Protein AF-A0A8H5WXT1-F1 (afdb_monomer_lite)

Sequence (218 aa):
MAPWMNFSFWRPALANDRHEDRPATSRWLGKSRAIQFDDSNWVSVPEEILKHHPHFLQMWEGRHVLYMSDIPYHVAHIVVHYLNTNQYQNLKVQRSTETERTTIDFITAVFTHSVATKYQLPTLRQFAGERIVIYGDTISFVEIVKILSNKPFESMKITGQLYDYICHRSTKEGELMSTKSAEEIQQAIGGTMAGVLCQRIAKLEVENKHLKGVLGSH

Structure (mmCIF, N/CA/C/O backbone):
data_AF-A0A8H5WXT1-F1
#
_entry.id   AF-A0A8H5WXT1-F1
#
loop_
_atom_site.group_PDB
_atom_site.id
_atom_site.type_symbol
_atom_site.label_atom_id
_atom_site.label_alt_id
_atom_site.label_comp_id
_atom_site.label_asym_id
_atom_site.label_entity_id
_atom_site.label_seq_id
_atom_site.pdbx_PDB_ins_code
_atom_site.Cartn_x
_atom_site.Cartn_y
_atom_site.Cartn_z
_atom_site.occupancy
_atom_site.B_iso_or_equiv
_atom_site.auth_seq_id
_atom_site.auth_comp_id
_atom_site.auth_asym_id
_atom_site.auth_atom_id
_atom_site.pdbx_PDB_model_num
ATOM 1 N N . MET A 1 1 ? 21.616 13.707 -54.983 1.00 41.06 1 MET A N 1
ATOM 2 C CA . MET A 1 1 ? 21.625 12.250 -54.738 1.00 41.06 1 MET A CA 1
ATOM 3 C C . MET A 1 1 ? 23.052 11.843 -54.432 1.00 41.06 1 MET A C 1
ATOM 5 O O . MET A 1 1 ? 23.893 11.957 -55.310 1.00 41.06 1 MET A O 1
ATOM 9 N N . ALA A 1 2 ? 23.338 11.459 -53.191 1.00 28.33 2 ALA A N 1
ATOM 10 C CA . ALA A 1 2 ? 24.653 10.980 -52.776 1.00 28.33 2 ALA A CA 1
ATOM 11 C C . ALA A 1 2 ? 24.448 9.655 -52.021 1.00 28.33 2 ALA A C 1
ATOM 13 O O . ALA A 1 2 ? 23.834 9.674 -50.956 1.00 28.33 2 ALA A O 1
ATOM 14 N N . PRO A 1 3 ? 24.889 8.512 -52.572 1.00 47.78 3 PRO A N 1
ATOM 15 C CA . PRO A 1 3 ? 24.781 7.214 -51.927 1.00 47.78 3 PRO A CA 1
ATOM 16 C C . PRO A 1 3 ? 26.073 6.941 -51.159 1.00 47.78 3 PRO A C 1
ATOM 18 O O . PRO A 1 3 ? 27.054 6.476 -51.731 1.00 47.78 3 PRO A O 1
ATOM 21 N N . TRP A 1 4 ? 26.098 7.257 -49.868 1.00 39.91 4 TRP A N 1
ATOM 22 C CA . TRP A 1 4 ? 27.225 6.904 -49.009 1.00 39.91 4 TRP A CA 1
ATOM 23 C C . TRP A 1 4 ? 26.699 6.391 -47.675 1.00 39.91 4 TRP A C 1
ATOM 25 O O . TRP A 1 4 ? 25.742 6.937 -47.135 1.00 39.91 4 TRP A O 1
ATOM 35 N N . MET A 1 5 ? 27.385 5.367 -47.164 1.00 35.66 5 MET A N 1
ATOM 36 C CA . MET A 1 5 ? 27.140 4.605 -45.930 1.00 35.66 5 MET A CA 1
ATOM 37 C C . MET A 1 5 ? 26.328 3.317 -46.094 1.00 35.66 5 MET A C 1
ATOM 39 O O . MET A 1 5 ? 25.349 3.070 -45.400 1.00 35.66 5 MET A O 1
ATOM 43 N N . ASN A 1 6 ? 26.843 2.426 -46.944 1.00 40.41 6 ASN A N 1
ATOM 44 C CA . ASN A 1 6 ? 26.701 0.991 -46.720 1.00 40.41 6 ASN A CA 1
ATOM 45 C C . ASN A 1 6 ? 27.894 0.547 -45.850 1.00 40.41 6 ASN A C 1
ATOM 47 O O . ASN A 1 6 ? 28.961 0.212 -46.361 1.00 40.41 6 ASN A O 1
ATOM 51 N N . PHE A 1 7 ? 27.767 0.655 -44.523 1.00 41.53 7 PHE A N 1
ATOM 52 C CA . PHE A 1 7 ? 28.786 0.161 -43.590 1.00 41.53 7 PHE A CA 1
ATOM 53 C C . PHE A 1 7 ? 28.657 -1.359 -43.445 1.00 41.53 7 PHE A C 1
ATOM 55 O O . PHE A 1 7 ? 28.144 -1.878 -42.456 1.00 41.53 7 PHE A O 1
ATOM 62 N N . SER A 1 8 ? 29.155 -2.095 -44.434 1.00 43.28 8 SER A N 1
ATOM 63 C CA . SER A 1 8 ? 29.428 -3.528 -44.310 1.00 43.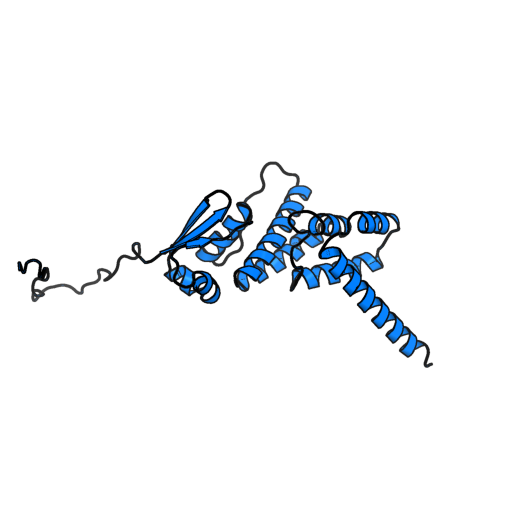28 8 SER A CA 1
ATOM 64 C C . SER A 1 8 ? 30.715 -3.712 -43.497 1.00 43.28 8 SER A C 1
ATOM 66 O O . SER A 1 8 ? 31.775 -4.013 -44.033 1.00 43.28 8 SER A O 1
ATOM 68 N N . PHE A 1 9 ? 30.638 -3.478 -42.185 1.00 47.31 9 PHE A N 1
ATOM 69 C CA . PHE A 1 9 ? 31.763 -3.581 -41.241 1.00 47.31 9 PHE A CA 1
ATOM 70 C C . PHE A 1 9 ? 32.109 -5.033 -40.857 1.00 47.31 9 PHE A C 1
ATOM 72 O O . PHE A 1 9 ? 32.567 -5.296 -39.749 1.00 47.31 9 PHE A O 1
ATOM 79 N N . TRP A 1 10 ? 31.879 -5.995 -41.751 1.00 53.12 10 TRP A N 1
ATOM 80 C CA . TRP A 1 10 ? 32.074 -7.415 -41.468 1.00 53.12 10 TRP A CA 1
ATOM 81 C C . TRP A 1 10 ? 33.110 -7.989 -42.430 1.00 53.12 10 TRP A C 1
ATOM 83 O O . TRP A 1 10 ? 32.857 -8.145 -43.624 1.00 53.12 10 TRP A O 1
ATOM 93 N N . ARG A 1 11 ? 34.308 -8.277 -41.903 1.00 55.25 11 ARG A N 1
ATOM 94 C CA . ARG A 1 11 ? 35.273 -9.152 -42.581 1.00 55.25 11 ARG A CA 1
ATOM 95 C C . ARG A 1 11 ? 34.672 -10.565 -42.682 1.00 55.25 11 ARG A C 1
ATOM 97 O O . ARG A 1 11 ? 33.930 -10.950 -41.779 1.00 55.25 11 ARG A O 1
ATOM 104 N N . PRO A 1 12 ? 35.003 -11.349 -43.723 1.00 59.97 12 PRO A N 1
ATOM 105 C CA . PRO A 1 12 ? 34.680 -12.772 -43.743 1.00 59.97 12 PRO A CA 1
ATOM 106 C C . PRO A 1 12 ? 35.309 -13.465 -42.531 1.00 59.97 12 PRO A C 1
ATOM 108 O O . PRO A 1 12 ? 36.444 -13.138 -42.174 1.00 59.97 12 PRO A O 1
ATOM 111 N N . ALA A 1 13 ? 34.586 -14.412 -41.930 1.00 60.97 13 ALA A N 1
ATOM 112 C CA . ALA A 1 13 ? 35.125 -15.255 -40.868 1.00 60.97 13 ALA A CA 1
ATOM 113 C C . ALA A 1 13 ? 36.368 -16.002 -41.383 1.00 60.97 13 ALA A C 1
ATOM 115 O O . ALA A 1 13 ? 36.345 -16.584 -42.473 1.00 60.97 13 ALA A O 1
ATOM 116 N N . LEU A 1 14 ? 37.469 -15.948 -40.636 1.00 70.12 14 LEU A N 1
ATOM 117 C CA . LEU A 1 14 ? 38.698 -16.660 -40.976 1.00 70.12 14 LEU A CA 1
ATOM 118 C C . LEU A 1 14 ? 38.572 -18.127 -40.551 1.00 70.12 14 LEU A C 1
ATOM 120 O O . LEU A 1 14 ? 37.902 -18.452 -39.576 1.00 70.12 14 LEU A O 1
ATOM 124 N N . ALA A 1 15 ? 39.265 -19.023 -41.259 1.00 62.06 15 ALA A N 1
ATOM 125 C CA . ALA A 1 15 ? 39.165 -20.479 -41.078 1.00 62.06 15 ALA A CA 1
ATOM 126 C C . ALA A 1 15 ? 39.506 -20.997 -39.659 1.00 62.06 15 ALA A C 1
ATOM 128 O O . ALA A 1 15 ? 39.250 -22.160 -39.366 1.00 62.06 15 ALA A O 1
ATOM 129 N N . ASN A 1 16 ? 40.055 -20.140 -38.789 1.00 67.69 16 ASN A N 1
ATOM 130 C CA . ASN A 1 16 ? 40.428 -20.442 -37.405 1.00 67.69 16 ASN A CA 1
ATOM 131 C C . ASN A 1 16 ? 39.722 -19.537 -36.377 1.00 67.69 16 ASN A C 1
ATOM 133 O O . ASN A 1 16 ? 40.194 -19.429 -35.240 1.00 67.69 16 ASN A O 1
ATOM 137 N N . ASP A 1 17 ? 38.634 -18.858 -36.753 1.00 68.19 17 ASP A N 1
ATOM 138 C CA . ASP A 1 17 ? 37.855 -18.077 -35.796 1.00 68.19 17 ASP A CA 1
ATOM 139 C C . ASP A 1 17 ? 37.290 -19.023 -34.727 1.00 68.19 17 ASP A C 1
ATOM 141 O O . ASP A 1 17 ? 36.580 -19.989 -35.014 1.00 68.19 17 ASP A O 1
ATOM 145 N N . ARG A 1 18 ? 37.690 -18.782 -33.473 1.00 66.75 18 ARG A N 1
ATOM 146 C CA . ARG A 1 18 ? 37.205 -19.539 -32.313 1.00 66.75 18 ARG A CA 1
ATOM 147 C C . ARG A 1 18 ? 35.696 -19.350 -32.180 1.00 66.75 18 ARG A C 1
ATOM 149 O O . ARG A 1 18 ? 35.157 -18.348 -32.643 1.00 66.75 18 ARG A O 1
ATOM 156 N N . HIS A 1 19 ? 35.045 -20.297 -31.506 1.00 67.38 19 HIS A N 1
ATOM 157 C CA . HIS A 1 19 ? 33.639 -20.175 -31.135 1.00 67.38 19 HIS A CA 1
ATOM 158 C C . HIS A 1 19 ? 33.389 -18.787 -30.515 1.00 67.38 19 HIS A C 1
ATOM 160 O O . HIS A 1 19 ? 34.112 -18.361 -29.610 1.00 67.38 19 HIS A O 1
ATOM 166 N N . GLU A 1 20 ? 32.450 -18.037 -31.094 1.00 74.38 20 GLU A N 1
ATOM 167 C CA . GLU A 1 20 ? 32.179 -16.657 -30.705 1.00 74.38 20 GLU A CA 1
ATOM 168 C C . GLU A 1 20 ? 31.357 -16.650 -29.414 1.00 74.38 20 GLU A C 1
ATOM 170 O O . GLU A 1 20 ? 30.129 -16.693 -29.437 1.00 74.38 20 GLU A O 1
ATOM 175 N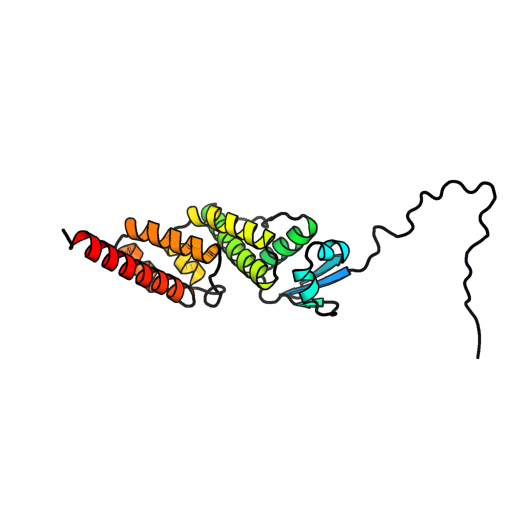 N . ASP A 1 21 ? 32.055 -16.632 -28.279 1.00 79.00 21 ASP A N 1
ATOM 176 C CA . ASP A 1 21 ? 31.448 -16.663 -26.945 1.00 79.00 21 ASP A CA 1
ATOM 177 C C . ASP A 1 21 ? 31.061 -15.262 -26.428 1.00 79.00 21 ASP A C 1
ATOM 179 O O . ASP A 1 21 ? 30.538 -15.119 -25.317 1.00 79.00 21 ASP A O 1
ATOM 183 N N . ARG A 1 22 ? 31.322 -14.191 -27.196 1.00 80.31 22 ARG A N 1
ATOM 184 C CA . ARG A 1 22 ? 30.933 -12.830 -26.798 1.00 80.31 22 ARG A CA 1
ATOM 185 C C . ARG A 1 22 ? 29.422 -12.639 -26.983 1.00 80.31 22 ARG A C 1
ATOM 187 O O . ARG A 1 22 ? 28.857 -13.061 -27.990 1.00 80.31 22 ARG A O 1
ATOM 194 N N . PRO A 1 23 ? 28.741 -11.961 -26.043 1.00 74.25 23 PRO A N 1
ATOM 195 C CA . PRO A 1 23 ? 27.301 -11.768 -26.130 1.00 74.25 23 PRO A CA 1
ATOM 196 C C . PRO A 1 23 ? 26.935 -10.874 -27.320 1.00 74.25 23 PRO A C 1
ATOM 198 O O . PRO A 1 23 ? 27.518 -9.807 -27.510 1.00 74.25 23 PRO A O 1
ATOM 201 N N . ALA A 1 24 ? 25.910 -11.280 -28.074 1.00 79.50 24 ALA A N 1
ATOM 202 C CA . ALA A 1 24 ? 25.400 -10.523 -29.221 1.00 79.50 24 ALA A CA 1
ATOM 203 C C . ALA A 1 24 ? 24.790 -9.160 -28.833 1.00 79.50 24 ALA A C 1
ATOM 205 O O . ALA A 1 24 ? 24.634 -8.280 -29.677 1.00 79.50 24 ALA A O 1
ATOM 206 N N . THR A 1 25 ? 24.444 -8.970 -27.557 1.00 76.06 25 THR A N 1
ATOM 207 C CA . THR A 1 25 ? 23.830 -7.747 -27.031 1.00 76.06 25 THR A CA 1
ATOM 208 C C . THR A 1 25 ? 24.436 -7.367 -25.688 1.00 76.06 25 THR A C 1
ATOM 210 O O . THR A 1 25 ? 24.748 -8.226 -24.862 1.00 76.06 25 THR A O 1
ATOM 213 N N . SER A 1 26 ? 24.562 -6.065 -25.428 1.00 76.88 26 SER A N 1
ATOM 214 C CA . SER A 1 26 ? 24.998 -5.586 -24.116 1.00 76.88 26 SER A CA 1
ATOM 215 C C . SER A 1 26 ? 23.940 -5.895 -23.059 1.00 76.88 26 SER A C 1
ATOM 217 O O . SER A 1 26 ? 22.799 -5.465 -23.174 1.00 76.88 26 SER A O 1
ATOM 219 N N . ARG A 1 27 ? 24.342 -6.564 -21.975 1.00 68.81 27 ARG A N 1
ATOM 220 C CA . ARG A 1 27 ? 23.504 -6.764 -20.777 1.00 68.81 27 ARG A CA 1
ATOM 221 C C . ARG A 1 27 ? 23.180 -5.467 -20.023 1.00 68.81 27 ARG A C 1
ATOM 223 O O . ARG A 1 27 ? 22.351 -5.476 -19.123 1.00 68.81 27 ARG A O 1
ATOM 230 N N . TRP A 1 28 ? 23.872 -4.377 -20.356 1.00 71.12 28 TRP A N 1
ATOM 231 C CA . TRP A 1 28 ? 23.758 -3.082 -19.683 1.00 71.12 28 TRP A CA 1
ATOM 232 C C . TRP A 1 28 ? 22.986 -2.046 -20.502 1.00 71.12 28 TRP A C 1
ATOM 234 O O . TRP A 1 28 ? 22.530 -1.052 -19.947 1.00 71.12 28 TRP A O 1
ATOM 244 N N . LEU A 1 29 ? 22.872 -2.246 -21.819 1.00 79.19 29 LEU A N 1
ATOM 245 C CA . LEU A 1 29 ? 22.184 -1.326 -22.722 1.00 79.19 29 LEU A CA 1
ATOM 246 C C . LEU A 1 29 ? 20.896 -1.989 -23.188 1.00 79.19 29 LEU A C 1
ATOM 248 O O . LEU A 1 29 ? 20.922 -2.997 -23.889 1.00 79.19 29 LEU A O 1
ATOM 252 N N . GLY A 1 30 ? 19.771 -1.408 -22.800 1.00 79.88 30 GLY A N 1
ATOM 253 C CA . GLY A 1 30 ? 18.451 -1.910 -23.137 1.00 79.88 30 GLY A CA 1
ATOM 254 C C . GLY A 1 30 ? 17.433 -0.784 -23.176 1.00 79.88 30 GLY A C 1
ATOM 255 O O . GLY A 1 30 ? 17.727 0.361 -22.828 1.00 79.88 30 GLY A O 1
ATOM 256 N N . LYS A 1 31 ? 16.221 -1.117 -23.617 1.00 88.12 31 LYS A N 1
ATOM 257 C CA . LYS A 1 31 ? 15.091 -0.198 -23.511 1.00 88.12 31 LYS A CA 1
ATOM 258 C C . LYS A 1 31 ? 14.723 -0.052 -22.039 1.00 88.12 31 LYS A C 1
ATOM 260 O O . LYS A 1 31 ? 14.607 -1.047 -21.326 1.00 88.12 31 LYS A O 1
ATOM 265 N N . SER A 1 32 ? 14.503 1.183 -21.616 1.00 91.06 32 SER A N 1
ATOM 266 C CA . SER A 1 32 ? 14.010 1.510 -20.283 1.00 91.06 32 SER A CA 1
ATOM 267 C C . SER A 1 32 ? 12.839 2.467 -20.402 1.00 91.06 32 SER A C 1
ATOM 269 O O . SER A 1 32 ? 12.713 3.197 -21.390 1.00 91.06 32 SER A O 1
ATOM 271 N N . ARG A 1 33 ? 11.980 2.468 -19.387 1.00 93.75 33 ARG A N 1
ATOM 272 C CA . ARG A 1 33 ? 10.882 3.423 -19.256 1.00 93.75 33 ARG A CA 1
ATOM 273 C C . ARG A 1 33 ? 11.045 4.219 -17.978 1.00 93.75 33 ARG A C 1
ATOM 275 O O . ARG A 1 33 ? 11.585 3.718 -16.994 1.00 93.75 33 ARG A O 1
ATOM 282 N N . ALA A 1 34 ? 10.585 5.459 -18.003 1.00 95.00 34 ALA A N 1
ATOM 283 C CA . ALA A 1 34 ? 10.668 6.336 -16.853 1.00 95.00 34 ALA A CA 1
ATOM 284 C C . ALA A 1 34 ? 9.381 6.279 -16.025 1.00 95.00 34 ALA A C 1
ATOM 286 O O . ALA A 1 34 ? 8.278 6.233 -16.576 1.00 95.00 34 ALA A O 1
ATOM 287 N N . ILE A 1 35 ? 9.539 6.328 -14.708 1.00 96.12 35 ILE A N 1
ATOM 288 C CA . ILE A 1 35 ? 8.488 6.639 -13.744 1.00 96.12 35 ILE A CA 1
ATOM 289 C C . ILE A 1 35 ? 8.824 8.004 -13.154 1.00 96.12 35 ILE A C 1
ATOM 291 O O . ILE A 1 35 ? 9.956 8.219 -12.712 1.00 96.12 35 ILE A O 1
ATOM 295 N N . GLN A 1 36 ? 7.849 8.904 -13.143 1.00 95.31 36 GLN A N 1
ATOM 296 C CA . GLN A 1 36 ? 7.938 10.172 -12.437 1.00 95.31 36 GLN A CA 1
ATOM 297 C C . GLN A 1 36 ? 7.001 10.138 -11.231 1.00 95.31 36 GLN A C 1
ATOM 299 O O . GLN A 1 36 ? 5.795 9.951 -11.388 1.00 95.31 36 GLN A O 1
ATOM 304 N N . PHE A 1 37 ? 7.566 10.332 -10.044 1.00 93.75 37 PHE A N 1
ATOM 305 C CA . PHE A 1 37 ? 6.831 10.552 -8.802 1.00 93.75 37 PHE A CA 1
ATOM 306 C C . PHE A 1 37 ? 6.723 12.054 -8.510 1.00 93.75 37 PHE A C 1
ATOM 308 O O . PHE A 1 37 ? 7.273 12.888 -9.242 1.00 93.75 37 PHE A O 1
ATOM 315 N N . ASP A 1 38 ? 6.042 12.394 -7.419 1.00 85.06 38 ASP A N 1
ATOM 316 C CA . ASP A 1 38 ? 5.993 13.767 -6.922 1.00 85.06 38 ASP A CA 1
ATOM 317 C C . ASP A 1 38 ? 7.398 14.332 -6.641 1.00 85.06 38 ASP A C 1
ATOM 319 O O . ASP A 1 38 ? 8.402 13.609 -6.563 1.00 85.06 38 ASP A O 1
ATOM 323 N N . ASP A 1 39 ? 7.468 15.660 -6.542 1.00 77.38 39 ASP A N 1
ATOM 324 C CA . ASP A 1 39 ? 8.700 16.433 -6.337 1.00 77.38 39 ASP A CA 1
ATOM 325 C C . ASP A 1 39 ? 9.756 16.254 -7.438 1.00 77.38 39 ASP A C 1
ATOM 327 O O . ASP A 1 39 ? 10.946 16.472 -7.226 1.00 77.38 39 ASP A O 1
ATOM 331 N N . SER A 1 40 ? 9.327 15.881 -8.649 1.00 76.50 40 SER A N 1
ATOM 332 C CA . SER A 1 40 ? 10.230 15.610 -9.777 1.00 76.50 40 SER A CA 1
ATOM 333 C C . SER A 1 40 ? 11.253 14.511 -9.473 1.00 76.50 40 SER A C 1
ATOM 335 O O . SER A 1 40 ? 12.383 14.567 -9.955 1.00 76.50 40 SER A O 1
ATOM 337 N N . ASN A 1 41 ? 10.868 13.493 -8.703 1.00 86.75 41 ASN A N 1
ATOM 338 C CA . ASN A 1 41 ? 11.678 12.291 -8.537 1.00 86.75 41 ASN A CA 1
ATOM 339 C C . ASN A 1 41 ? 11.486 11.362 -9.743 1.00 86.75 41 ASN A C 1
ATOM 341 O O . ASN A 1 41 ? 10.373 10.912 -10.018 1.00 86.75 41 ASN A O 1
ATOM 345 N N . TRP A 1 42 ? 12.575 11.053 -10.450 1.00 91.38 42 TRP A N 1
ATOM 346 C CA . TRP A 1 42 ? 12.557 10.202 -11.642 1.00 91.38 42 TRP A CA 1
ATOM 347 C C . TRP A 1 42 ? 13.325 8.910 -11.411 1.00 91.38 42 TRP A C 1
ATOM 349 O O . TRP A 1 42 ? 14.442 8.918 -10.894 1.00 91.38 42 TRP A O 1
ATOM 359 N N . VAL A 1 43 ? 12.754 7.802 -11.874 1.00 94.06 43 VAL A N 1
ATOM 360 C CA . VAL A 1 43 ? 13.433 6.507 -11.927 1.00 94.06 43 VAL A CA 1
ATOM 361 C C . VAL A 1 43 ? 13.299 5.922 -13.323 1.00 94.06 43 VAL A C 1
ATOM 363 O O . VAL A 1 43 ? 12.213 5.882 -13.895 1.00 94.06 43 VAL A O 1
ATOM 366 N N . SER A 1 44 ? 14.417 5.439 -13.861 1.00 93.44 44 SER A N 1
ATOM 367 C CA . SER A 1 44 ? 14.446 4.650 -15.089 1.00 93.44 44 SER A CA 1
ATOM 368 C C . SER A 1 44 ? 14.418 3.168 -14.730 1.00 93.44 44 SER A C 1
ATOM 370 O O . SER A 1 44 ? 15.280 2.698 -13.987 1.00 93.44 44 SER A O 1
ATOM 372 N N . VAL A 1 45 ? 13.431 2.438 -15.246 1.00 92.31 45 VAL A N 1
ATOM 373 C CA . VAL A 1 45 ? 13.276 0.996 -15.033 1.00 92.31 45 VAL A CA 1
ATOM 374 C C . VAL A 1 45 ? 13.499 0.270 -16.364 1.00 92.31 45 VAL A C 1
ATOM 376 O O . VAL A 1 45 ? 12.828 0.596 -17.350 1.00 92.31 45 VAL A O 1
ATOM 379 N N . PRO A 1 46 ? 14.417 -0.712 -16.424 1.00 92.19 46 PRO A N 1
ATOM 380 C CA . PRO A 1 46 ? 14.587 -1.570 -17.592 1.00 92.19 46 PRO A CA 1
ATOM 381 C C . PRO A 1 46 ? 13.273 -2.230 -18.030 1.00 92.19 46 PRO A C 1
ATOM 383 O O . PRO A 1 46 ? 12.531 -2.771 -17.210 1.00 92.19 46 PRO A O 1
ATOM 386 N N . GLU A 1 47 ? 12.996 -2.242 -19.333 1.00 90.88 47 GLU A N 1
ATOM 387 C CA . GLU A 1 47 ? 11.772 -2.842 -19.878 1.00 90.88 47 GLU A CA 1
ATOM 388 C C . GLU A 1 47 ? 11.710 -4.351 -19.601 1.00 90.88 47 GLU A C 1
ATOM 390 O O . GLU A 1 47 ? 10.629 -4.872 -19.352 1.00 90.88 47 GLU A O 1
ATOM 395 N N . GLU A 1 48 ? 12.856 -5.040 -19.536 1.00 89.75 48 GLU A N 1
ATOM 396 C CA . GLU A 1 48 ? 12.916 -6.455 -19.134 1.00 89.75 48 GLU A CA 1
ATOM 397 C C . GLU A 1 48 ? 12.373 -6.694 -17.721 1.00 89.75 48 GLU A C 1
ATOM 399 O O . GLU A 1 48 ? 11.711 -7.698 -17.482 1.00 89.75 48 GLU A O 1
ATOM 404 N N . ILE A 1 49 ? 12.581 -5.757 -16.792 1.00 92.62 49 ILE A N 1
ATOM 405 C CA . ILE A 1 49 ? 11.987 -5.837 -15.453 1.00 92.62 49 ILE A CA 1
ATOM 406 C C . ILE A 1 49 ? 10.472 -5.640 -15.553 1.00 92.62 49 ILE A C 1
ATOM 408 O O . ILE A 1 49 ? 9.705 -6.458 -15.051 1.00 92.62 49 ILE A O 1
ATOM 412 N N . LEU A 1 50 ? 10.028 -4.612 -16.281 1.00 93.12 50 LEU A N 1
ATOM 413 C CA . LEU A 1 50 ? 8.604 -4.296 -16.432 1.00 93.12 50 LEU A CA 1
ATOM 414 C C . LEU A 1 50 ? 7.805 -5.399 -17.145 1.00 93.12 50 LEU A C 1
ATOM 416 O O . LEU A 1 50 ? 6.616 -5.548 -16.873 1.00 93.12 50 LEU A O 1
ATOM 420 N N . LYS A 1 51 ? 8.429 -6.205 -18.014 1.00 92.94 51 LYS A N 1
ATOM 421 C CA . LYS A 1 51 ? 7.780 -7.361 -18.661 1.00 92.94 51 LYS A CA 1
ATOM 422 C C . LYS A 1 51 ? 7.290 -8.416 -17.667 1.00 92.94 51 LYS A C 1
ATOM 424 O O . LYS A 1 51 ? 6.319 -9.102 -17.970 1.00 92.94 51 LYS A O 1
ATOM 429 N N . HIS A 1 52 ? 7.897 -8.514 -16.483 1.00 93.88 52 HIS A N 1
ATOM 430 C CA . HIS A 1 52 ? 7.407 -9.383 -15.406 1.00 93.88 52 HIS A CA 1
ATOM 431 C C . HIS A 1 52 ? 6.125 -8.840 -14.747 1.00 93.88 52 HIS A C 1
ATOM 433 O O . HIS A 1 52 ? 5.435 -9.567 -14.036 1.00 93.88 52 HIS A O 1
ATOM 439 N N . HIS A 1 53 ? 5.768 -7.582 -15.022 1.00 94.50 53 HIS A N 1
ATOM 440 C CA . HIS A 1 53 ? 4.582 -6.898 -14.511 1.00 94.50 53 HIS A CA 1
ATOM 441 C C . HIS A 1 53 ? 3.742 -6.341 -15.680 1.00 94.50 53 HIS A C 1
ATOM 443 O O . HIS A 1 53 ? 3.612 -5.124 -15.832 1.00 94.50 53 HIS A O 1
ATOM 449 N N . PRO A 1 54 ? 3.151 -7.203 -16.531 1.00 94.06 54 PRO A N 1
ATOM 450 C CA . PRO A 1 54 ? 2.551 -6.789 -17.804 1.00 94.06 54 PRO A CA 1
ATOM 451 C C . PRO A 1 54 ? 1.405 -5.782 -17.643 1.00 94.06 54 PRO A C 1
ATOM 453 O O . PRO A 1 54 ? 1.310 -4.836 -18.420 1.00 94.06 54 PRO A O 1
ATOM 456 N N . HIS A 1 55 ? 0.573 -5.935 -16.611 1.00 95.00 55 HIS A N 1
ATOM 457 C CA . HIS A 1 55 ? -0.502 -4.988 -16.303 1.00 95.00 55 HIS A CA 1
ATOM 458 C C . HIS A 1 55 ? 0.028 -3.603 -15.920 1.00 95.00 55 HIS A C 1
ATOM 460 O O . HIS A 1 55 ? -0.514 -2.590 -16.352 1.00 95.00 55 HIS A O 1
ATOM 466 N N . PHE A 1 56 ? 1.129 -3.549 -15.169 1.00 95.50 56 PHE A N 1
ATOM 467 C CA . PHE A 1 56 ? 1.784 -2.291 -14.828 1.00 95.50 56 PHE A CA 1
ATOM 468 C C . PHE A 1 56 ? 2.445 -1.652 -16.055 1.00 95.50 56 PHE A C 1
ATOM 470 O O . PHE A 1 56 ? 2.291 -0.457 -16.289 1.00 95.50 56 PHE A O 1
ATOM 477 N N . LEU A 1 57 ? 3.111 -2.448 -16.898 1.00 94.56 57 LEU A N 1
ATOM 478 C CA . LEU A 1 57 ? 3.717 -1.982 -18.149 1.00 94.56 57 LEU A CA 1
ATOM 479 C C . LEU A 1 57 ? 2.683 -1.378 -19.116 1.00 94.56 57 LEU A C 1
ATOM 481 O O . LEU A 1 57 ? 2.977 -0.392 -19.796 1.00 94.56 57 LEU A O 1
ATOM 485 N N . GLN A 1 58 ? 1.466 -1.928 -19.161 1.00 94.38 58 GLN A N 1
ATOM 486 C CA . GLN A 1 58 ? 0.371 -1.396 -19.981 1.00 94.38 58 GLN A CA 1
ATOM 487 C C . GLN A 1 58 ? -0.018 0.040 -19.603 1.00 94.38 58 GLN A C 1
ATOM 489 O O . GLN A 1 58 ? -0.429 0.788 -20.486 1.00 94.38 58 GLN A O 1
ATOM 494 N N . MET A 1 59 ? 0.199 0.464 -18.351 1.00 94.06 59 MET A N 1
ATOM 495 C CA . MET A 1 59 ? -0.157 1.807 -17.859 1.00 94.06 59 MET A CA 1
ATOM 496 C C . MET A 1 59 ? 0.597 2.939 -18.570 1.00 94.06 59 MET A C 1
ATOM 498 O O . MET A 1 59 ? 0.173 4.090 -18.528 1.00 94.06 59 MET A O 1
ATOM 502 N N . TRP A 1 60 ? 1.715 2.636 -19.237 1.00 93.81 60 TRP A N 1
ATOM 503 C CA . TRP A 1 60 ? 2.401 3.620 -20.071 1.00 93.81 60 TRP A CA 1
ATOM 504 C C . TRP A 1 60 ? 1.615 3.958 -21.343 1.00 93.81 60 TRP A C 1
ATOM 506 O O . TRP A 1 60 ? 1.817 5.038 -21.884 1.00 93.81 60 TRP A O 1
ATOM 516 N N . GLU A 1 61 ? 0.749 3.073 -21.852 1.00 90.56 61 GLU A N 1
ATOM 517 C CA . GLU A 1 61 ? -0.074 3.318 -23.053 1.00 90.56 61 GLU A CA 1
ATOM 518 C C . GLU A 1 61 ? 0.742 3.837 -24.258 1.00 90.56 61 GLU A C 1
ATOM 520 O O . GLU A 1 61 ? 0.355 4.764 -24.962 1.00 90.56 61 GLU A O 1
ATOM 525 N N . GLY A 1 62 ? 1.939 3.279 -24.460 1.00 83.94 62 GLY A N 1
ATOM 526 C CA . GLY A 1 62 ? 2.862 3.705 -25.522 1.00 83.94 62 GLY A CA 1
ATOM 527 C C . GLY A 1 62 ? 3.687 4.964 -25.216 1.00 83.94 62 GLY A C 1
ATOM 528 O O . GLY A 1 62 ? 4.561 5.316 -26.004 1.00 83.94 62 GLY A O 1
ATOM 529 N N . ARG A 1 63 ? 3.479 5.617 -24.068 1.00 89.75 63 ARG A N 1
ATOM 530 C CA . ARG A 1 63 ? 4.313 6.727 -23.583 1.00 89.75 63 ARG A CA 1
ATOM 531 C C . ARG A 1 63 ? 5.660 6.222 -23.061 1.00 89.75 63 ARG A C 1
ATOM 533 O O . ARG A 1 63 ? 5.824 5.048 -22.728 1.00 89.75 63 ARG A O 1
ATOM 540 N N . HIS A 1 64 ? 6.620 7.138 -22.931 1.00 87.56 64 HIS A N 1
ATOM 541 C CA . HIS A 1 64 ? 7.929 6.864 -22.320 1.00 87.56 64 HIS A CA 1
ATOM 542 C C . HIS A 1 64 ? 7.950 7.066 -20.798 1.00 87.56 64 HIS A C 1
ATOM 544 O O . HIS A 1 64 ? 8.805 6.497 -20.118 1.00 87.56 64 HIS A O 1
ATOM 550 N N . VAL A 1 65 ? 7.002 7.845 -20.269 1.00 94.19 65 VAL A N 1
ATOM 551 C CA . VAL A 1 65 ? 6.929 8.236 -18.856 1.00 94.19 65 VAL A CA 1
ATOM 552 C C . VAL A 1 65 ? 5.566 7.852 -18.285 1.00 94.19 65 VAL A C 1
ATOM 554 O O . VAL A 1 65 ? 4.540 8.185 -18.881 1.00 94.19 65 VAL A O 1
ATOM 557 N N . LEU A 1 66 ? 5.564 7.179 -17.134 1.00 95.69 66 LEU A N 1
ATOM 558 C CA . LEU A 1 66 ? 4.382 6.995 -16.296 1.00 95.69 66 LEU A CA 1
ATOM 559 C C . LEU A 1 66 ? 4.434 8.003 -15.151 1.00 95.69 66 LEU A C 1
ATOM 561 O O . LEU A 1 66 ? 5.403 8.037 -14.395 1.00 95.69 66 LEU A O 1
ATOM 565 N N . TYR A 1 67 ? 3.374 8.791 -15.020 1.00 94.44 67 TYR A N 1
ATOM 566 C CA . TYR A 1 67 ? 3.220 9.762 -13.943 1.00 94.44 67 TYR A CA 1
ATOM 567 C C . TYR A 1 67 ? 2.486 9.108 -12.775 1.00 94.44 67 TYR A C 1
ATOM 569 O O . TYR A 1 67 ? 1.349 8.656 -12.923 1.00 94.44 67 TYR A O 1
ATOM 577 N N . MET A 1 68 ? 3.144 9.055 -11.621 1.00 94.00 68 MET A N 1
ATOM 578 C CA . MET A 1 68 ? 2.618 8.488 -10.389 1.00 94.00 68 MET A CA 1
ATOM 579 C C . MET A 1 68 ? 2.498 9.573 -9.313 1.00 94.00 68 MET A C 1
ATOM 581 O O . MET A 1 68 ? 3.369 9.698 -8.458 1.00 94.00 68 MET A O 1
ATOM 585 N N . SER A 1 69 ? 1.410 10.346 -9.382 1.00 90.44 69 SER A N 1
ATOM 586 C CA . SER A 1 69 ? 1.133 11.461 -8.464 1.00 90.44 69 SER A CA 1
ATOM 587 C C . SER A 1 69 ? 0.531 11.031 -7.126 1.00 90.44 69 SER A C 1
ATOM 589 O O . SER A 1 69 ? -0.119 9.979 -7.043 1.00 90.44 69 SER A O 1
ATOM 591 N N . ASP A 1 70 ? 0.707 11.891 -6.125 1.00 89.44 70 ASP A N 1
ATOM 592 C CA . ASP A 1 70 ? 0.270 11.758 -4.729 1.00 89.44 70 ASP A CA 1
ATOM 593 C C . ASP A 1 70 ? 0.879 10.533 -4.022 1.00 89.44 70 ASP A C 1
ATOM 595 O O . ASP A 1 70 ? 0.219 9.827 -3.251 1.00 89.44 70 ASP A O 1
ATOM 599 N N . ILE A 1 71 ? 2.151 10.247 -4.314 1.00 91.94 71 ILE A N 1
ATOM 600 C CA . ILE A 1 71 ? 2.910 9.131 -3.747 1.00 91.94 71 ILE A CA 1
ATOM 601 C C . ILE A 1 71 ? 4.079 9.669 -2.921 1.00 91.94 71 ILE A C 1
ATOM 603 O O . ILE A 1 71 ? 5.084 10.113 -3.483 1.00 91.94 71 ILE A O 1
ATOM 607 N N . PRO A 1 72 ? 4.015 9.539 -1.583 1.00 92.12 72 PRO A N 1
ATOM 608 C CA . PRO A 1 72 ? 5.122 9.906 -0.715 1.00 92.12 72 PRO A CA 1
ATOM 609 C C . PRO A 1 72 ? 6.415 9.167 -1.071 1.00 92.12 72 PRO A C 1
ATOM 611 O O . PRO A 1 72 ? 6.401 7.978 -1.400 1.00 92.12 72 PRO A O 1
ATOM 614 N N . TYR A 1 73 ? 7.554 9.839 -0.897 1.00 92.44 73 TYR A N 1
ATOM 615 C CA . TYR A 1 73 ? 8.885 9.310 -1.222 1.00 92.44 73 TYR A CA 1
ATOM 616 C C . TYR A 1 73 ? 9.161 7.893 -0.678 1.00 92.44 73 TYR A C 1
ATOM 618 O O . TYR A 1 73 ? 9.694 7.035 -1.382 1.00 92.44 73 TYR A O 1
ATOM 626 N N . HIS A 1 74 ? 8.764 7.609 0.566 1.00 93.38 74 HIS A N 1
ATOM 627 C CA . HIS A 1 74 ? 8.969 6.294 1.183 1.00 93.38 74 HIS A CA 1
ATOM 628 C C . HIS A 1 74 ? 8.132 5.179 0.526 1.00 93.38 74 HIS A C 1
ATOM 630 O O . HIS A 1 74 ? 8.577 4.035 0.476 1.00 93.38 74 HIS A O 1
ATOM 636 N N . VAL A 1 75 ? 6.968 5.508 -0.041 1.00 95.94 75 VAL A N 1
ATOM 637 C CA . VAL A 1 75 ? 6.125 4.577 -0.811 1.00 95.94 75 VAL A CA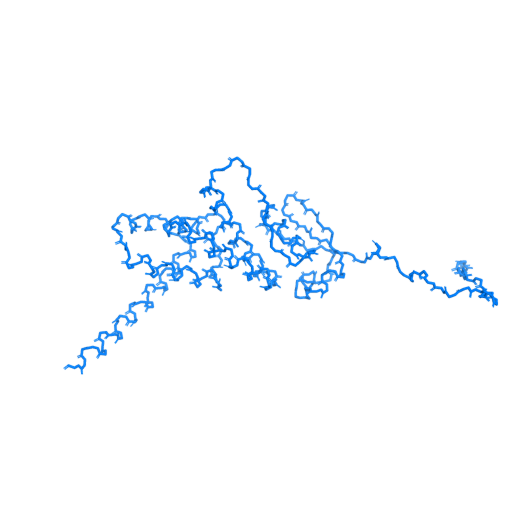 1
ATOM 638 C C . VAL A 1 75 ? 6.681 4.393 -2.223 1.00 95.94 75 VAL A C 1
ATOM 640 O O . VAL A 1 75 ? 6.731 3.270 -2.724 1.00 95.94 75 VAL A O 1
ATOM 643 N N . ALA A 1 76 ? 7.169 5.470 -2.847 1.00 95.62 76 ALA A N 1
ATOM 644 C CA . ALA A 1 76 ? 7.857 5.405 -4.136 1.00 95.62 76 ALA A CA 1
ATOM 645 C C . ALA A 1 76 ? 9.072 4.461 -4.076 1.00 95.62 76 ALA A C 1
ATOM 647 O O . ALA A 1 76 ? 9.250 3.625 -4.964 1.00 95.62 76 ALA A O 1
ATOM 648 N N . HIS A 1 77 ? 9.851 4.524 -2.986 1.00 96.12 77 HIS A N 1
ATOM 649 C CA . HIS A 1 77 ? 10.932 3.574 -2.719 1.00 96.12 77 HIS A CA 1
ATOM 650 C C . HIS A 1 77 ? 10.444 2.123 -2.739 1.00 96.12 77 HIS A C 1
ATOM 652 O O . HIS A 1 77 ? 11.037 1.308 -3.439 1.00 96.12 77 HIS A O 1
ATOM 658 N N . ILE A 1 78 ? 9.363 1.801 -2.020 1.00 97.88 78 ILE A N 1
ATOM 659 C CA . ILE A 1 78 ? 8.828 0.433 -1.947 1.00 97.88 78 ILE A CA 1
ATOM 660 C C . ILE A 1 78 ? 8.427 -0.073 -3.332 1.00 97.88 78 ILE A C 1
ATOM 662 O O . ILE A 1 78 ? 8.774 -1.195 -3.691 1.00 97.88 78 ILE A O 1
ATOM 666 N N . VAL A 1 79 ? 7.733 0.751 -4.125 1.00 97.25 79 VAL A N 1
ATOM 667 C CA . VAL A 1 79 ? 7.320 0.383 -5.488 1.00 97.25 79 VAL A CA 1
ATOM 668 C C . VAL A 1 79 ? 8.541 0.075 -6.350 1.00 97.25 79 VAL A C 1
ATOM 670 O O . VAL A 1 79 ? 8.614 -0.992 -6.955 1.00 97.25 79 VAL A O 1
ATOM 673 N N . VAL A 1 80 ? 9.521 0.979 -6.389 1.00 96.38 80 VAL A N 1
ATOM 674 C CA . VAL A 1 80 ? 10.729 0.804 -7.207 1.00 96.38 80 VAL A CA 1
ATOM 675 C C . VAL A 1 80 ? 11.555 -0.384 -6.724 1.00 96.38 80 VAL A C 1
ATOM 677 O O . VAL A 1 80 ? 12.022 -1.174 -7.543 1.00 96.38 80 VAL A O 1
ATOM 680 N N . HIS A 1 81 ? 11.719 -0.544 -5.412 1.00 97.62 81 HIS A N 1
ATOM 681 C CA . HIS A 1 81 ? 12.422 -1.679 -4.831 1.00 97.62 81 HIS A CA 1
ATOM 682 C C . HIS A 1 81 ? 11.745 -2.993 -5.231 1.00 97.62 81 HIS A C 1
ATOM 684 O O . HIS A 1 81 ? 12.408 -3.864 -5.789 1.00 97.62 81 HIS A O 1
ATOM 690 N N . TYR A 1 82 ? 10.425 -3.093 -5.053 1.00 98.19 82 TYR A N 1
ATOM 691 C CA . TYR A 1 82 ? 9.644 -4.267 -5.430 1.00 98.19 82 TYR A CA 1
ATOM 692 C C . TYR A 1 82 ? 9.796 -4.622 -6.909 1.00 98.19 82 TYR A C 1
ATOM 694 O O . TYR A 1 82 ? 10.029 -5.786 -7.216 1.00 98.19 82 TYR A O 1
ATOM 702 N N . LEU A 1 83 ? 9.735 -3.645 -7.821 1.00 96.56 83 LEU A N 1
ATOM 703 C CA . LEU A 1 83 ? 9.936 -3.914 -9.250 1.00 96.56 83 LEU A CA 1
ATOM 704 C C . LEU A 1 83 ? 11.298 -4.573 -9.513 1.00 96.56 83 LEU A C 1
ATOM 706 O O . LEU A 1 83 ? 11.403 -5.451 -10.358 1.00 96.56 83 LEU A O 1
ATOM 710 N N . ASN A 1 84 ? 12.343 -4.179 -8.783 1.00 94.31 84 ASN A N 1
ATOM 711 C CA . ASN A 1 84 ? 13.693 -4.699 -9.000 1.00 94.31 84 ASN A CA 1
ATOM 712 C C . ASN A 1 84 ? 13.977 -6.017 -8.264 1.00 94.31 84 ASN A C 1
ATOM 714 O O . ASN A 1 84 ? 14.807 -6.797 -8.726 1.00 94.31 84 ASN A O 1
ATOM 718 N N . THR A 1 85 ? 13.343 -6.263 -7.116 1.00 96.19 85 THR A N 1
ATOM 719 C CA . THR A 1 85 ? 13.714 -7.369 -6.213 1.00 96.19 85 THR A CA 1
ATOM 720 C C . THR A 1 85 ? 12.593 -8.371 -5.959 1.00 96.19 85 THR A C 1
ATOM 722 O O . THR A 1 85 ? 12.846 -9.438 -5.402 1.00 96.19 85 THR A O 1
ATOM 725 N N . ASN A 1 86 ? 11.356 -8.054 -6.348 1.00 96.06 86 ASN A N 1
ATOM 726 C CA . ASN A 1 86 ? 10.133 -8.752 -5.948 1.00 96.06 86 ASN A CA 1
ATOM 727 C C . ASN A 1 86 ? 9.942 -8.852 -4.423 1.00 96.06 86 ASN A C 1
ATOM 729 O O . ASN A 1 86 ? 9.248 -9.750 -3.949 1.00 96.06 86 ASN A O 1
ATOM 733 N N . GLN A 1 87 ? 10.540 -7.944 -3.648 1.00 97.12 87 GLN A N 1
ATOM 734 C CA . GLN A 1 87 ? 10.418 -7.901 -2.189 1.00 97.12 87 GLN A CA 1
ATOM 735 C C . GLN A 1 87 ? 9.761 -6.603 -1.719 1.00 97.12 87 GLN A C 1
ATOM 737 O O . GLN A 1 87 ? 9.819 -5.573 -2.387 1.00 97.12 87 GLN A O 1
ATOM 742 N N . TYR A 1 88 ? 9.139 -6.650 -0.543 1.00 97.69 88 TYR A N 1
ATOM 743 C CA . TYR A 1 88 ? 8.652 -5.466 0.160 1.00 97.69 88 TYR A CA 1
ATOM 744 C C . TYR A 1 88 ? 9.731 -4.967 1.127 1.00 97.69 88 TYR A C 1
ATOM 746 O O . TYR A 1 88 ? 10.184 -5.730 1.983 1.00 97.69 88 TYR A O 1
ATOM 754 N N . GLN A 1 89 ? 10.100 -3.686 1.048 1.00 97.19 89 GLN A N 1
ATOM 755 C CA . GLN A 1 89 ? 11.088 -3.091 1.950 1.00 97.19 89 GLN A CA 1
ATOM 756 C C . GLN A 1 89 ? 10.740 -1.642 2.313 1.00 97.19 89 GLN A C 1
ATOM 758 O O . GLN A 1 89 ? 10.771 -0.765 1.455 1.00 97.19 89 GLN A O 1
ATOM 763 N N . ASN A 1 90 ? 10.481 -1.383 3.600 1.00 95.00 90 ASN A N 1
ATOM 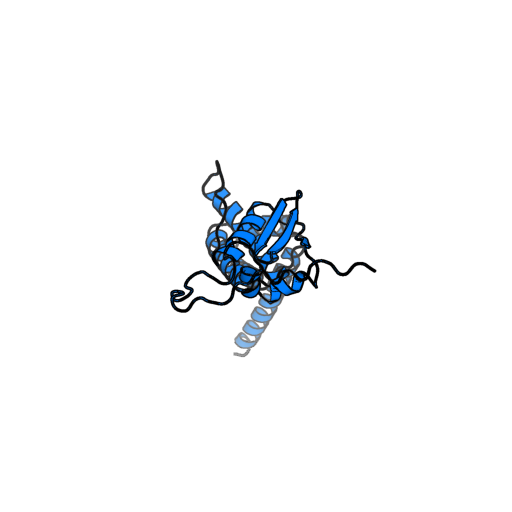764 C CA . ASN A 1 90 ? 10.345 -0.020 4.119 1.00 95.00 90 ASN A CA 1
ATOM 765 C C . ASN A 1 90 ? 11.710 0.669 4.235 1.00 95.00 90 ASN A C 1
ATOM 767 O O . ASN A 1 90 ? 12.732 0.041 4.532 1.00 95.00 90 ASN A O 1
ATOM 771 N N . LEU A 1 91 ? 11.700 1.996 4.101 1.00 94.62 91 LEU A N 1
ATOM 772 C CA . LEU A 1 91 ? 12.809 2.820 4.567 1.00 94.62 91 LEU A CA 1
ATOM 773 C C . LEU A 1 91 ? 12.852 2.829 6.096 1.00 94.62 91 LEU A C 1
ATOM 775 O O . LEU A 1 91 ? 11.827 2.796 6.772 1.00 94.62 91 LEU A O 1
ATOM 779 N N . LYS A 1 92 ? 14.059 2.938 6.649 1.00 91.44 92 LYS A N 1
ATOM 780 C CA . LYS A 1 92 ? 14.241 3.071 8.092 1.00 91.44 92 LYS A CA 1
ATOM 781 C C . LYS A 1 92 ? 13.716 4.425 8.574 1.00 91.44 92 LYS A C 1
ATOM 783 O O . LYS A 1 92 ? 14.212 5.468 8.146 1.00 91.44 92 LYS A O 1
ATOM 788 N N . VAL A 1 93 ? 12.802 4.406 9.539 1.00 89.25 93 VAL A N 1
ATOM 789 C CA . VAL A 1 93 ? 12.364 5.612 10.250 1.00 89.25 93 VAL A CA 1
ATOM 790 C C . VAL A 1 93 ? 13.446 6.025 11.255 1.00 89.25 93 VAL A C 1
ATOM 792 O O . VAL A 1 93 ? 13.887 5.226 12.084 1.00 89.25 93 VAL A O 1
ATOM 795 N N . GLN A 1 94 ? 13.922 7.267 11.171 1.00 86.88 94 GLN A N 1
ATOM 796 C CA . GLN A 1 94 ? 14.949 7.784 12.079 1.00 86.88 94 GLN A CA 1
ATOM 797 C C . GLN A 1 94 ? 14.323 8.427 13.322 1.00 86.88 94 GLN A C 1
ATOM 799 O O . GLN A 1 94 ? 13.285 9.070 13.222 1.00 86.88 94 GLN A O 1
ATOM 804 N N . ARG A 1 95 ? 15.006 8.303 14.472 1.00 73.31 95 ARG A N 1
ATOM 805 C CA . ARG A 1 95 ? 14.733 9.060 15.714 1.00 73.31 95 ARG A CA 1
ATOM 806 C C . ARG A 1 95 ? 13.270 9.014 16.189 1.00 73.31 95 ARG A C 1
ATOM 808 O O . ARG A 1 95 ? 12.711 10.038 16.556 1.00 73.31 95 ARG A O 1
ATOM 815 N N . SER A 1 96 ? 12.683 7.824 16.196 1.00 80.94 96 SER A N 1
ATOM 816 C CA . SER A 1 96 ? 11.300 7.576 16.619 1.00 80.94 96 SER A CA 1
ATOM 817 C C . SER A 1 96 ? 11.233 6.471 17.667 1.00 80.94 96 SER A C 1
ATOM 819 O O . SER A 1 96 ? 12.025 5.517 17.665 1.00 80.94 96 SER A O 1
ATOM 821 N N . THR A 1 97 ? 10.268 6.602 18.570 1.00 90.06 97 THR A N 1
ATOM 822 C CA . THR A 1 97 ? 9.893 5.548 19.517 1.00 90.06 97 THR A CA 1
ATOM 823 C C . THR A 1 97 ? 9.376 4.312 18.770 1.00 90.06 97 THR A C 1
ATOM 825 O O . THR A 1 97 ? 9.025 4.383 17.595 1.00 90.06 97 THR A O 1
ATOM 828 N N . GLU A 1 98 ? 9.346 3.147 19.424 1.00 88.44 98 GLU A N 1
ATOM 829 C CA . GLU A 1 98 ? 8.830 1.914 18.797 1.00 88.44 98 GLU A CA 1
ATOM 830 C C . GLU A 1 98 ? 7.369 2.068 18.338 1.00 88.44 98 GLU A C 1
ATOM 832 O O . GLU A 1 98 ? 7.013 1.661 17.233 1.00 88.44 98 GLU A O 1
ATOM 837 N N . THR A 1 99 ? 6.542 2.732 19.151 1.00 88.25 99 THR A N 1
ATOM 838 C CA . THR A 1 99 ? 5.136 3.002 18.831 1.00 88.25 99 THR A CA 1
ATOM 839 C C . THR A 1 99 ? 5.002 3.897 17.602 1.00 88.25 99 THR A C 1
ATOM 841 O O . THR A 1 99 ? 4.267 3.563 16.678 1.00 88.25 99 THR A O 1
ATOM 844 N N . GLU A 1 100 ? 5.754 5.000 17.538 1.00 91.12 100 GLU A N 1
ATOM 845 C CA . GLU A 1 100 ? 5.740 5.896 16.374 1.00 91.12 100 GLU A CA 1
ATOM 846 C C . GLU A 1 100 ? 6.225 5.190 15.107 1.00 91.12 100 GLU A C 1
ATOM 848 O O . GLU A 1 100 ? 5.629 5.364 14.044 1.00 91.12 100 GLU A O 1
ATOM 853 N N . ARG A 1 101 ? 7.276 4.363 15.213 1.00 93.06 101 ARG A N 1
ATOM 854 C CA . ARG A 1 101 ? 7.766 3.554 14.088 1.00 93.06 101 ARG A CA 1
ATOM 855 C C . ARG A 1 101 ? 6.679 2.643 13.555 1.00 93.06 101 ARG A C 1
ATOM 857 O O . ARG A 1 101 ? 6.432 2.640 12.354 1.00 93.06 101 ARG A O 1
ATOM 864 N N . THR A 1 102 ? 5.991 1.946 14.450 1.00 93.50 102 THR A N 1
ATOM 865 C CA . THR A 1 102 ? 4.944 1.006 14.059 1.00 93.50 102 THR A CA 1
ATOM 866 C C . THR A 1 102 ? 3.753 1.712 13.411 1.00 93.50 102 THR A C 1
ATOM 868 O O . THR A 1 102 ? 3.238 1.243 12.397 1.00 93.50 102 THR A O 1
ATOM 871 N N . THR A 1 103 ? 3.361 2.884 13.918 1.00 94.56 103 THR A N 1
ATOM 872 C CA . THR A 1 103 ? 2.327 3.717 13.286 1.00 94.56 103 THR A CA 1
ATOM 873 C C . THR A 1 103 ? 2.743 4.193 11.893 1.00 94.56 103 THR A C 1
ATOM 875 O O . THR A 1 103 ? 1.950 4.114 10.954 1.00 94.56 103 THR A O 1
ATOM 878 N N . ILE A 1 104 ? 3.989 4.643 11.717 1.00 95.25 104 ILE A N 1
ATOM 879 C CA . ILE A 1 104 ? 4.515 5.063 10.407 1.00 95.25 104 ILE A CA 1
ATOM 880 C C . ILE A 1 104 ? 4.566 3.881 9.430 1.00 95.25 104 ILE A C 1
ATOM 882 O O . ILE A 1 104 ? 4.182 4.025 8.266 1.00 95.25 104 ILE A O 1
ATOM 886 N N . ASP A 1 105 ? 4.990 2.708 9.894 1.00 96.06 105 ASP A N 1
ATOM 887 C CA . ASP A 1 105 ? 5.036 1.486 9.093 1.00 96.06 105 ASP A CA 1
ATOM 888 C C . ASP A 1 105 ? 3.628 1.025 8.680 1.00 96.06 105 ASP A C 1
ATOM 890 O O . ASP A 1 105 ? 3.421 0.641 7.526 1.00 96.06 105 ASP A O 1
ATOM 894 N N . PHE A 1 106 ? 2.636 1.139 9.571 1.00 96.88 106 PHE A N 1
ATOM 895 C CA . PHE A 1 106 ? 1.227 0.892 9.255 1.00 96.88 106 PHE A CA 1
ATOM 896 C C . PHE A 1 106 ? 0.703 1.855 8.182 1.00 96.88 106 PHE A C 1
ATOM 898 O O . PHE A 1 106 ? 0.159 1.411 7.171 1.00 96.88 106 PHE A O 1
ATOM 905 N N . ILE A 1 107 ? 0.911 3.164 8.359 1.00 96.31 107 ILE A N 1
ATOM 906 C CA . ILE A 1 107 ? 0.524 4.206 7.390 1.00 96.31 107 ILE A CA 1
ATOM 907 C C . ILE A 1 107 ? 1.146 3.919 6.018 1.00 96.31 107 ILE A C 1
ATOM 909 O O . ILE A 1 107 ? 0.461 3.962 4.993 1.00 96.31 107 ILE A O 1
ATOM 913 N N . THR A 1 108 ? 2.431 3.567 6.004 1.00 97.25 108 THR A N 1
ATOM 914 C CA . THR A 1 108 ? 3.178 3.215 4.792 1.00 97.25 108 THR A CA 1
ATOM 915 C C . THR A 1 108 ? 2.589 1.984 4.102 1.00 97.25 108 THR A C 1
ATOM 917 O O . THR A 1 108 ? 2.430 1.973 2.877 1.00 97.25 108 THR A O 1
ATOM 920 N N . ALA A 1 109 ? 2.228 0.954 4.870 1.00 97.75 109 ALA A N 1
ATOM 921 C CA . ALA A 1 109 ? 1.615 -0.260 4.345 1.00 97.75 109 ALA A CA 1
ATOM 922 C C . ALA A 1 109 ? 0.222 0.014 3.748 1.00 97.75 109 ALA A C 1
ATOM 924 O O . ALA A 1 109 ? -0.066 -0.441 2.640 1.00 97.75 109 ALA A O 1
ATOM 925 N N . VAL A 1 110 ? -0.613 0.825 4.412 1.00 97.44 110 VAL A N 1
ATOM 926 C CA . VAL A 1 110 ? -1.923 1.264 3.891 1.00 97.44 110 VAL A CA 1
ATOM 927 C C . VAL A 1 110 ? -1.764 1.997 2.559 1.00 97.44 110 VAL A C 1
ATOM 929 O O . VAL A 1 110 ? -2.415 1.645 1.570 1.00 97.44 110 VAL A O 1
ATOM 932 N N . PHE A 1 111 ? -0.852 2.968 2.497 1.00 96.12 111 PHE A N 1
ATOM 933 C CA . PHE A 1 111 ? -0.543 3.687 1.263 1.00 96.12 111 PHE A CA 1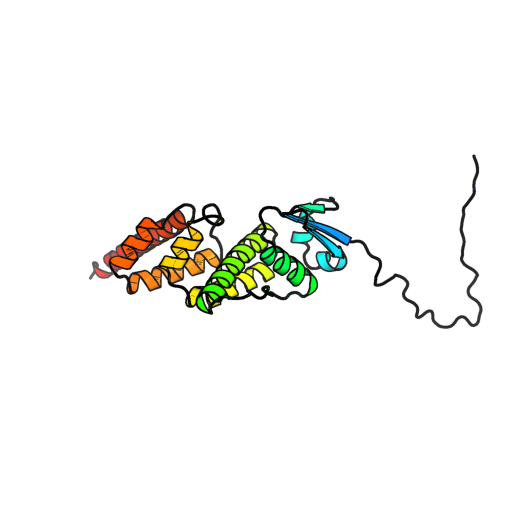
ATOM 934 C C . PHE A 1 111 ? -0.089 2.753 0.145 1.00 96.12 111 PHE A C 1
ATOM 936 O O . PHE A 1 111 ? -0.595 2.819 -0.976 1.00 96.12 111 PHE A O 1
ATOM 943 N N . THR A 1 112 ? 0.847 1.857 0.456 1.00 97.56 112 THR A N 1
ATOM 944 C CA . THR A 1 112 ? 1.399 0.915 -0.518 1.00 97.56 112 THR A CA 1
ATOM 945 C C . THR A 1 112 ? 0.317 -0.027 -1.034 1.00 97.56 112 THR A C 1
ATOM 947 O O . THR A 1 112 ? 0.254 -0.272 -2.236 1.00 97.56 112 THR A O 1
ATOM 950 N N . HIS A 1 113 ? -0.590 -0.497 -0.174 1.00 97.81 113 HIS A N 1
ATOM 951 C CA . HIS A 1 113 ? -1.742 -1.299 -0.585 1.00 97.81 113 HIS A CA 1
ATOM 952 C C . HIS A 1 113 ? -2.647 -0.527 -1.563 1.00 97.81 113 HIS A C 1
ATOM 954 O O . HIS A 1 113 ? -3.089 -1.090 -2.571 1.00 97.81 113 HIS A O 1
ATOM 960 N N . SER A 1 114 ? -2.883 0.770 -1.320 1.00 95.38 114 SER A N 1
ATOM 961 C CA . SER A 1 114 ? -3.609 1.659 -2.246 1.00 95.38 114 SER A CA 1
ATOM 962 C C . SER A 1 114 ? -2.935 1.737 -3.611 1.00 95.38 114 SER A C 1
ATOM 964 O O . SER A 1 114 ? -3.545 1.461 -4.645 1.00 95.38 114 SER A O 1
ATOM 966 N N . VAL A 1 115 ? -1.645 2.082 -3.606 1.00 95.75 115 VAL A N 1
ATOM 967 C CA . VAL A 1 115 ? -0.835 2.288 -4.806 1.00 95.75 115 VAL A CA 1
ATOM 968 C C . VAL A 1 115 ? -0.754 0.988 -5.598 1.00 95.75 115 VAL A C 1
ATOM 970 O O . VAL A 1 115 ? -1.070 0.967 -6.783 1.00 95.75 115 VAL A O 1
ATOM 973 N N . ALA A 1 116 ? -0.442 -0.128 -4.949 1.00 96.69 116 ALA A N 1
ATOM 974 C CA . ALA A 1 116 ? -0.380 -1.431 -5.595 1.00 96.69 116 ALA A CA 1
ATOM 975 C C . ALA A 1 116 ? -1.731 -1.860 -6.193 1.00 96.69 116 ALA A C 1
ATOM 977 O O . ALA A 1 116 ? -1.763 -2.509 -7.236 1.00 96.69 116 ALA A O 1
ATOM 978 N N . THR A 1 117 ? -2.851 -1.451 -5.588 1.00 95.12 117 THR A N 1
ATOM 979 C CA . THR A 1 117 ? -4.185 -1.650 -6.172 1.00 95.12 117 THR A CA 1
ATOM 980 C C . THR A 1 117 ? -4.385 -0.780 -7.414 1.00 95.12 117 THR A C 1
ATOM 982 O O . THR A 1 117 ? -4.760 -1.301 -8.463 1.00 95.12 117 THR A O 1
ATOM 985 N N . LYS A 1 118 ? -4.097 0.526 -7.326 1.00 94.19 118 LYS A N 1
ATOM 986 C CA . LYS A 1 118 ? -4.240 1.495 -8.429 1.00 94.19 118 LYS A CA 1
ATOM 987 C C . LYS A 1 118 ? -3.385 1.124 -9.644 1.00 94.19 118 LYS A C 1
ATOM 989 O O . LYS A 1 118 ? -3.846 1.249 -10.774 1.00 94.19 118 LYS A O 1
ATOM 994 N N . TYR A 1 119 ? -2.166 0.647 -9.408 1.00 95.19 119 TYR A N 1
ATOM 995 C CA . TYR A 1 119 ? -1.185 0.328 -10.448 1.00 95.19 119 TYR A CA 1
ATOM 996 C C . TYR A 1 119 ? -1.097 -1.166 -10.783 1.00 95.19 119 TYR A C 1
ATOM 998 O O . TYR A 1 119 ? -0.173 -1.583 -11.472 1.00 95.19 119 TYR A O 1
ATOM 1006 N N . GLN A 1 120 ? -2.071 -1.967 -10.338 1.00 95.62 120 GLN A N 1
ATOM 1007 C CA . GLN A 1 120 ? -2.207 -3.379 -10.713 1.00 95.62 120 GLN A CA 1
ATOM 1008 C C . GLN A 1 120 ? -0.947 -4.217 -10.413 1.00 95.62 120 GLN A C 1
ATOM 1010 O O . GLN A 1 120 ? -0.495 -5.017 -11.232 1.00 95.62 120 GLN A O 1
ATOM 1015 N N . LEU A 1 121 ? -0.393 -4.048 -9.210 1.00 97.00 121 LEU A N 1
ATOM 1016 C CA . LEU A 1 121 ? 0.740 -4.808 -8.674 1.00 97.00 121 LEU A CA 1
ATOM 1017 C C . LEU A 1 121 ? 0.238 -5.789 -7.594 1.00 97.00 121 LEU A C 1
ATOM 1019 O O . LEU A 1 121 ? 0.377 -5.519 -6.399 1.00 97.00 121 LEU A O 1
ATOM 1023 N N . PRO A 1 122 ? -0.392 -6.920 -7.968 1.00 95.94 122 PRO A N 1
ATOM 1024 C CA . PRO A 1 122 ? -1.148 -7.758 -7.035 1.00 95.94 122 PRO A CA 1
ATOM 1025 C C . PRO A 1 122 ? -0.295 -8.369 -5.918 1.00 95.94 122 PRO A C 1
ATOM 1027 O O . PRO A 1 122 ? -0.738 -8.392 -4.773 1.00 95.94 122 PRO A O 1
ATOM 1030 N N . THR A 1 123 ? 0.927 -8.819 -6.212 1.00 96.81 123 THR A N 1
ATOM 1031 C CA . THR A 1 123 ? 1.821 -9.389 -5.191 1.00 96.81 123 THR A CA 1
ATOM 1032 C C . THR A 1 123 ? 2.301 -8.321 -4.211 1.00 96.81 123 THR A C 1
ATOM 1034 O O . THR A 1 123 ? 2.312 -8.556 -3.008 1.00 96.81 123 THR A O 1
ATOM 1037 N N . LEU A 1 124 ? 2.613 -7.110 -4.691 1.00 98.25 124 LEU A N 1
ATOM 1038 C CA . LEU A 1 124 ? 2.945 -5.995 -3.802 1.00 98.25 124 LEU A CA 1
ATOM 1039 C C . LEU A 1 124 ? 1.752 -5.608 -2.921 1.00 98.25 124 LEU A C 1
ATOM 1041 O O . LEU A 1 124 ? 1.925 -5.345 -1.732 1.00 98.25 124 LEU A O 1
ATOM 1045 N N . ARG A 1 125 ? 0.534 -5.616 -3.482 1.00 97.62 125 ARG A N 1
ATOM 1046 C CA . ARG A 1 125 ? -0.700 -5.394 -2.718 1.00 97.62 125 ARG A CA 1
ATOM 1047 C C . ARG A 1 125 ? -0.841 -6.431 -1.608 1.00 97.62 125 ARG A C 1
ATOM 1049 O O . ARG A 1 125 ? -1.157 -6.049 -0.488 1.00 97.62 125 ARG A O 1
ATOM 1056 N N . GLN A 1 126 ? -0.565 -7.702 -1.903 1.00 97.31 126 GLN A N 1
ATOM 1057 C CA . GLN A 1 126 ? -0.597 -8.772 -0.910 1.00 97.31 126 GLN A CA 1
ATOM 1058 C C . GLN A 1 126 ? 0.421 -8.536 0.212 1.00 97.31 126 GLN A C 1
ATOM 1060 O O . GLN A 1 126 ? 0.033 -8.547 1.378 1.00 97.31 126 GLN A O 1
ATOM 1065 N N . PHE A 1 127 ? 1.686 -8.251 -0.120 1.00 98.19 127 PHE A N 1
ATOM 1066 C CA . PHE A 1 127 ? 2.709 -7.948 0.887 1.00 98.19 127 PHE A CA 1
ATOM 1067 C C . PHE A 1 127 ? 2.316 -6.756 1.763 1.00 98.19 127 PHE A C 1
ATOM 1069 O O . PHE A 1 127 ? 2.461 -6.803 2.982 1.00 98.19 127 PHE A O 1
ATOM 1076 N N . ALA A 1 128 ? 1.770 -5.697 1.163 1.00 98.25 128 ALA A N 1
ATOM 1077 C CA . ALA A 1 128 ? 1.270 -4.551 1.910 1.00 98.25 128 ALA A CA 1
ATOM 1078 C C . ALA A 1 128 ? 0.088 -4.931 2.825 1.00 98.25 128 ALA A C 1
ATOM 1080 O O . ALA A 1 128 ? 0.041 -4.494 3.970 1.00 98.25 128 ALA A O 1
ATOM 1081 N N . GLY A 1 129 ? -0.823 -5.793 2.360 1.00 97.75 129 GLY A N 1
ATOM 1082 C CA . GLY A 1 129 ? -1.912 -6.368 3.156 1.00 97.75 129 GLY A CA 1
ATOM 1083 C C . GLY A 1 129 ? -1.419 -7.136 4.384 1.00 97.75 129 GLY A C 1
ATOM 1084 O O . GLY A 1 129 ? -1.914 -6.923 5.487 1.00 97.75 129 GLY A O 1
ATOM 1085 N N . GLU A 1 130 ? -0.399 -7.976 4.223 1.00 97.62 130 GLU A N 1
ATOM 1086 C CA . GLU A 1 130 ? 0.227 -8.710 5.332 1.00 97.62 130 GLU A CA 1
ATOM 1087 C C . GLU A 1 130 ? 0.855 -7.751 6.358 1.00 97.62 130 GLU A C 1
ATOM 1089 O O . GLU A 1 130 ? 0.708 -7.934 7.567 1.00 97.62 130 GLU A O 1
ATOM 1094 N N . ARG A 1 131 ? 1.503 -6.677 5.891 1.00 97.81 131 ARG A N 1
ATOM 1095 C CA . ARG A 1 131 ? 2.076 -5.637 6.760 1.00 97.81 131 ARG A CA 1
ATOM 1096 C C . ARG A 1 131 ? 1.020 -4.814 7.496 1.00 97.81 131 ARG A C 1
ATOM 1098 O O . ARG A 1 131 ? 1.233 -4.499 8.663 1.00 97.81 131 ARG A O 1
ATOM 1105 N N . ILE A 1 132 ? -0.121 -4.523 6.868 1.00 98.12 132 ILE A N 1
ATOM 1106 C CA . ILE A 1 132 ? -1.264 -3.865 7.524 1.00 98.12 132 ILE A CA 1
ATOM 1107 C C . ILE A 1 132 ? -1.700 -4.657 8.758 1.00 98.12 132 ILE A C 1
ATOM 1109 O O . ILE A 1 132 ? -1.894 -4.056 9.810 1.00 98.12 132 ILE A O 1
ATOM 1113 N N . VAL A 1 133 ? -1.807 -5.986 8.649 1.00 97.25 133 VAL A N 1
ATOM 1114 C CA . VAL A 1 133 ? -2.183 -6.847 9.782 1.00 97.25 133 VAL A CA 1
ATOM 1115 C C . VAL A 1 133 ? -1.104 -6.810 10.865 1.00 97.25 133 VAL A C 1
ATOM 1117 O O . VAL A 1 133 ? -1.405 -6.503 12.014 1.00 97.25 133 VAL A O 1
ATOM 1120 N N . ILE A 1 134 ? 0.160 -7.044 10.492 1.00 95.94 134 ILE A N 1
ATOM 1121 C CA . ILE A 1 134 ? 1.285 -7.113 11.442 1.00 95.94 134 ILE A CA 1
ATOM 1122 C C . ILE A 1 134 ? 1.416 -5.830 12.265 1.00 95.94 134 ILE A C 1
ATOM 1124 O O . ILE A 1 134 ? 1.527 -5.893 13.487 1.00 95.94 134 ILE A O 1
ATOM 1128 N N . TYR A 1 135 ? 1.416 -4.668 11.611 1.00 96.19 135 TYR A N 1
ATOM 1129 C CA . TYR A 1 135 ? 1.582 -3.395 12.309 1.00 96.19 135 TYR A CA 1
ATOM 1130 C C . TYR A 1 135 ? 0.281 -2.952 12.969 1.00 96.19 135 TYR A C 1
ATOM 1132 O O . TYR A 1 135 ? 0.282 -2.533 14.125 1.00 96.19 135 TYR A O 1
ATOM 1140 N N . GLY A 1 136 ? -0.840 -3.090 12.265 1.00 96.00 136 GLY A N 1
ATOM 1141 C CA . GLY A 1 136 ? -2.141 -2.652 12.746 1.00 96.00 136 GLY A CA 1
ATOM 1142 C C . GLY A 1 136 ? -2.575 -3.380 14.014 1.00 96.00 136 GLY A C 1
ATOM 1143 O O . GLY A 1 136 ? -3.228 -2.769 14.857 1.00 96.00 136 GLY A O 1
ATOM 1144 N N . ASP A 1 137 ? -2.179 -4.641 14.203 1.00 95.62 137 ASP A N 1
ATOM 1145 C CA . ASP A 1 137 ? -2.562 -5.387 15.399 1.00 95.62 137 ASP A CA 1
ATOM 1146 C C . ASP A 1 137 ? -1.950 -4.841 16.692 1.00 95.62 137 ASP A C 1
ATOM 1148 O O . ASP A 1 137 ? -2.508 -5.057 17.770 1.00 95.62 137 ASP A O 1
ATOM 1152 N N . THR A 1 138 ? -0.865 -4.077 16.574 1.00 95.00 138 THR A N 1
ATOM 1153 C CA . THR A 1 138 ? -0.202 -3.389 17.689 1.00 95.00 138 THR A CA 1
ATOM 1154 C C . THR A 1 138 ? -0.768 -1.991 17.965 1.00 95.00 138 THR A C 1
ATOM 1156 O O . THR A 1 138 ? -0.442 -1.385 18.985 1.00 95.00 138 THR A O 1
ATOM 1159 N N . ILE A 1 139 ? -1.623 -1.476 17.076 1.00 94.56 139 ILE A N 1
ATOM 1160 C CA . ILE A 1 139 ? -2.225 -0.143 17.161 1.00 94.56 139 ILE A CA 1
ATOM 1161 C C . ILE A 1 139 ? -3.662 -0.285 17.684 1.00 94.56 139 ILE A C 1
ATOM 1163 O O . ILE A 1 139 ? -4.374 -1.249 17.379 1.00 94.56 139 ILE A O 1
ATOM 1167 N N . SER A 1 140 ? -4.113 0.670 18.503 1.00 92.69 140 SER A N 1
ATOM 1168 C CA . SER A 1 140 ? -5.501 0.678 18.973 1.00 92.69 140 SER A CA 1
ATOM 1169 C C . SER A 1 140 ? -6.463 0.906 17.804 1.00 92.69 140 SER A C 1
ATOM 1171 O O . SER A 1 140 ? -6.154 1.625 16.851 1.00 92.69 140 SER A O 1
ATOM 1173 N N . PHE A 1 141 ? -7.658 0.312 17.861 1.00 93.06 141 PHE A N 1
ATOM 1174 C CA . PHE A 1 141 ? -8.625 0.499 16.779 1.00 93.06 141 PHE A CA 1
ATOM 1175 C C . PHE A 1 141 ? -9.045 1.968 16.634 1.00 93.06 141 PHE A C 1
ATOM 1177 O O . PHE A 1 141 ? -9.165 2.461 15.517 1.00 93.06 141 PHE A O 1
ATOM 1184 N N . VAL A 1 142 ? -9.179 2.686 17.754 1.00 91.69 142 VAL A N 1
ATOM 1185 C CA . VAL A 1 142 ? -9.468 4.128 17.771 1.00 91.69 142 VAL A CA 1
ATOM 1186 C C . VAL A 1 142 ? -8.421 4.920 16.981 1.00 91.69 142 VAL A C 1
ATOM 1188 O O . VAL A 1 142 ? -8.777 5.787 16.187 1.00 91.69 142 VAL A O 1
ATOM 1191 N N . GLU A 1 143 ? -7.135 4.609 17.156 1.00 93.25 143 GLU A N 1
ATOM 1192 C CA . GLU A 1 143 ? -6.059 5.286 16.429 1.00 93.25 143 GLU A CA 1
ATOM 1193 C C . GLU A 1 143 ? -6.078 4.941 14.934 1.00 93.25 143 GLU A C 1
ATOM 1195 O O . GLU A 1 143 ? -5.917 5.826 14.098 1.00 93.25 143 GLU A O 1
ATOM 1200 N N . ILE A 1 144 ? -6.383 3.692 14.566 1.00 95.06 144 ILE A N 1
ATOM 1201 C CA . ILE A 1 144 ? -6.584 3.306 13.158 1.00 95.06 144 ILE A CA 1
ATOM 1202 C C . ILE A 1 144 ? -7.727 4.115 12.528 1.00 95.06 144 ILE A C 1
ATOM 1204 O O . ILE A 1 144 ? -7.576 4.626 11.418 1.00 95.06 144 ILE A O 1
ATOM 1208 N N . VAL A 1 145 ? -8.856 4.269 13.229 1.00 94.06 145 VAL A N 1
ATOM 1209 C CA . VAL A 1 145 ? -9.990 5.083 12.758 1.00 94.06 145 VAL A CA 1
ATOM 1210 C C . VAL A 1 145 ? -9.568 6.539 12.570 1.00 94.06 145 VAL A C 1
ATOM 1212 O O . VAL A 1 145 ? -9.885 7.121 11.530 1.00 94.06 145 VAL A O 1
ATOM 1215 N N . LYS A 1 146 ? -8.821 7.114 13.524 1.00 93.25 146 LYS A N 1
ATOM 1216 C CA . LYS A 1 146 ? -8.272 8.476 13.424 1.00 93.25 146 LYS A CA 1
ATOM 1217 C C . LYS A 1 146 ? -7.370 8.620 12.200 1.00 93.25 146 LYS A C 1
ATOM 1219 O O . LYS A 1 146 ? -7.580 9.533 11.408 1.00 93.25 146 LYS A O 1
ATOM 1224 N N . ILE A 1 147 ? -6.419 7.711 11.997 1.00 93.81 147 ILE A N 1
ATOM 1225 C CA . ILE A 1 147 ? -5.501 7.739 10.848 1.00 93.81 147 ILE A CA 1
ATOM 1226 C C . ILE A 1 147 ? -6.279 7.704 9.529 1.00 93.81 147 ILE A C 1
ATOM 1228 O O . ILE A 1 147 ? -6.071 8.554 8.668 1.00 93.81 147 ILE A O 1
ATOM 1232 N N . LEU A 1 148 ? -7.192 6.743 9.372 1.00 94.25 148 LEU A N 1
ATOM 1233 C CA . LEU A 1 148 ? -7.888 6.508 8.102 1.00 94.25 148 LEU A CA 1
ATOM 1234 C C . LEU A 1 148 ? -8.972 7.545 7.787 1.00 94.25 148 LEU A C 1
ATOM 1236 O O . LEU A 1 148 ? -9.352 7.691 6.628 1.00 94.25 148 LEU A O 1
ATOM 1240 N N . SER A 1 149 ? -9.461 8.266 8.793 1.00 92.88 149 SER A N 1
ATOM 1241 C CA . SER A 1 149 ? -10.450 9.333 8.609 1.00 92.88 149 SER A CA 1
ATOM 1242 C C . SER A 1 149 ? -9.826 10.686 8.261 1.00 92.88 149 SER A C 1
ATOM 1244 O O . SER A 1 149 ? -10.548 11.600 7.875 1.00 92.88 149 SER A O 1
ATOM 1246 N N . ASN A 1 150 ? -8.503 10.825 8.388 1.00 90.56 150 ASN A N 1
ATOM 1247 C CA . ASN A 1 150 ? -7.776 12.062 8.121 1.00 90.56 150 ASN A CA 1
ATOM 1248 C C . ASN A 1 150 ? -7.016 12.009 6.792 1.00 90.56 150 ASN A C 1
ATOM 1250 O O . ASN A 1 150 ? -6.814 10.951 6.190 1.00 90.56 150 ASN A O 1
ATOM 1254 N N . LYS A 1 151 ? -6.551 13.172 6.325 1.00 89.25 151 LYS A N 1
ATOM 1255 C CA . LYS A 1 151 ? -5.646 13.244 5.174 1.00 89.25 151 LYS A CA 1
ATOM 1256 C C . LYS A 1 151 ? -4.370 12.432 5.430 1.00 89.25 151 LYS A C 1
ATOM 1258 O O . LYS A 1 151 ? -3.833 12.481 6.535 1.00 89.25 151 LYS A O 1
ATOM 1263 N N . PRO A 1 152 ? -3.843 11.745 4.406 1.00 87.94 152 PRO A N 1
ATOM 1264 C CA . PRO A 1 152 ? -4.317 11.711 3.014 1.00 87.94 152 PRO A CA 1
ATOM 1265 C C . PRO A 1 152 ? -5.339 10.591 2.718 1.00 87.94 152 PRO A C 1
ATOM 1267 O O . PRO A 1 152 ? -5.660 10.350 1.558 1.00 87.94 152 PRO A O 1
ATOM 1270 N N . PHE A 1 153 ? -5.855 9.897 3.735 1.00 90.56 153 PHE A N 1
ATOM 1271 C CA . PHE A 1 153 ? -6.695 8.706 3.572 1.00 90.56 153 PHE A CA 1
ATOM 1272 C C . PHE A 1 153 ? -8.201 8.972 3.553 1.00 90.56 153 PHE A C 1
ATOM 1274 O O . PHE A 1 153 ? -8.946 8.103 3.112 1.00 90.56 153 PHE A O 1
ATOM 1281 N N . GLU A 1 154 ? -8.650 10.164 3.949 1.00 86.06 154 GLU A N 1
ATOM 1282 C CA . GLU A 1 154 ? -10.075 10.528 4.038 1.00 86.06 154 GLU A CA 1
ATOM 1283 C C . GLU A 1 154 ? -10.898 10.189 2.774 1.00 86.06 154 GLU A C 1
ATOM 1285 O O . GLU A 1 154 ? -12.065 9.800 2.861 1.00 86.06 154 GLU A O 1
ATOM 1290 N N . SER A 1 155 ? -10.278 10.300 1.594 1.00 84.94 155 SER A N 1
ATOM 1291 C CA . SER A 1 155 ? -10.875 10.023 0.281 1.00 84.94 155 SER A CA 1
ATOM 1292 C C . SER A 1 155 ? -10.404 8.701 -0.336 1.00 84.94 155 SER A C 1
ATOM 1294 O O . SER A 1 155 ? -10.864 8.308 -1.413 1.00 84.94 155 SER A O 1
ATOM 1296 N N . MET A 1 156 ? -9.498 7.985 0.334 1.00 90.25 156 MET A N 1
ATOM 1297 C CA . MET A 1 156 ? -8.960 6.719 -0.140 1.00 90.25 156 MET A CA 1
ATOM 1298 C C . MET A 1 156 ? -10.044 5.645 -0.105 1.00 90.25 156 MET A C 1
ATOM 1300 O O . MET A 1 156 ? -10.688 5.401 0.917 1.00 90.25 156 MET A O 1
ATOM 1304 N N . LYS A 1 157 ? -10.215 4.936 -1.223 1.00 89.06 157 LYS A N 1
ATOM 1305 C CA . LYS A 1 157 ? -11.155 3.818 -1.294 1.00 89.06 157 LYS A CA 1
ATOM 1306 C C . LYS A 1 157 ? -10.643 2.639 -0.458 1.00 89.06 157 LYS A C 1
ATOM 1308 O O . LYS A 1 157 ? -9.700 1.951 -0.848 1.00 89.06 157 LYS A O 1
ATOM 1313 N N . ILE A 1 158 ? -11.307 2.366 0.658 1.00 91.00 158 ILE A N 1
ATOM 1314 C CA . ILE A 1 158 ? -11.018 1.210 1.512 1.00 91.00 158 ILE A CA 1
ATOM 1315 C C . ILE A 1 158 ? -11.628 -0.043 0.869 1.00 91.00 158 ILE A C 1
ATOM 1317 O O . ILE A 1 158 ? -12.845 -0.175 0.773 1.00 91.00 158 ILE A O 1
ATOM 1321 N N . THR A 1 159 ? -10.782 -0.950 0.374 1.00 90.25 159 THR A N 1
ATOM 1322 C CA . THR A 1 159 ? -11.200 -2.175 -0.335 1.00 90.25 159 THR A CA 1
ATOM 1323 C C . THR A 1 159 ? -10.234 -3.331 -0.089 1.00 90.25 159 THR A C 1
ATOM 1325 O O . THR A 1 159 ? -9.126 -3.123 0.409 1.00 90.25 159 THR A O 1
ATOM 1328 N N . GLY A 1 160 ? -10.646 -4.543 -0.474 1.00 90.31 160 GLY A N 1
ATOM 1329 C CA . GLY A 1 160 ? -9.811 -5.742 -0.411 1.00 90.31 160 GLY A CA 1
ATOM 1330 C C . GLY A 1 160 ? -9.353 -6.052 1.012 1.00 90.31 160 GLY A C 1
ATOM 1331 O O . GLY A 1 160 ? -10.104 -5.844 1.962 1.00 90.31 160 GLY A O 1
ATOM 1332 N N . GLN A 1 161 ? -8.094 -6.470 1.158 1.00 93.00 161 GLN A N 1
ATOM 1333 C CA . GLN A 1 161 ? -7.541 -6.896 2.448 1.00 93.00 161 GLN A CA 1
ATOM 1334 C C . GLN A 1 161 ? -7.618 -5.808 3.528 1.00 93.00 161 GLN A C 1
ATOM 1336 O O . GLN A 1 161 ? -7.831 -6.129 4.692 1.00 93.00 161 GLN A O 1
ATOM 1341 N N . LEU A 1 162 ? -7.498 -4.524 3.164 1.00 94.00 162 LEU A N 1
ATOM 1342 C CA . LEU A 1 162 ? -7.658 -3.425 4.122 1.00 94.00 162 LEU A CA 1
ATOM 1343 C C . LEU A 1 162 ? -9.098 -3.333 4.653 1.00 94.00 162 LEU A C 1
ATOM 1345 O O . LEU A 1 162 ? -9.297 -3.146 5.850 1.00 94.00 162 LEU A O 1
ATOM 1349 N N . TYR A 1 163 ? -10.097 -3.480 3.777 1.00 94.06 163 TYR A N 1
ATOM 1350 C CA . TYR A 1 163 ? -11.505 -3.499 4.185 1.00 94.06 163 TYR A CA 1
ATOM 1351 C C . TYR A 1 163 ? -11.790 -4.679 5.118 1.00 94.06 163 TYR A C 1
ATOM 1353 O O . TYR A 1 163 ? -12.373 -4.493 6.188 1.00 94.06 163 TYR A O 1
ATOM 1361 N N . ASP A 1 164 ? -11.326 -5.870 4.735 1.00 94.75 164 ASP A N 1
ATOM 1362 C CA . ASP A 1 164 ? -11.517 -7.096 5.510 1.00 94.75 164 ASP A CA 1
ATOM 1363 C C . ASP A 1 164 ? -10.870 -6.977 6.895 1.00 94.75 164 ASP A C 1
ATOM 1365 O O . ASP A 1 164 ? -11.501 -7.282 7.909 1.00 94.75 164 ASP A O 1
ATOM 1369 N N . TYR A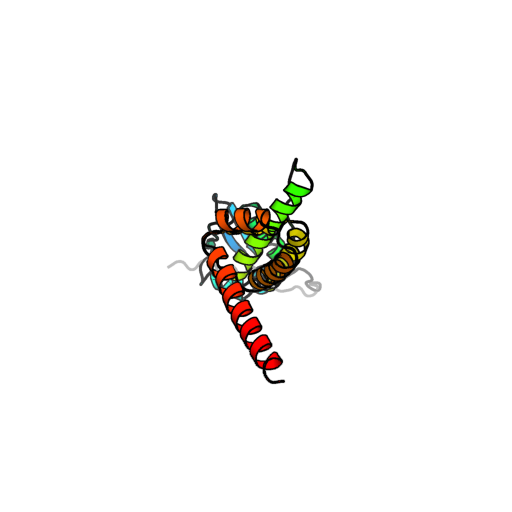 1 165 ? -9.646 -6.442 6.951 1.00 95.69 165 TYR A N 1
ATOM 1370 C CA . TYR A 1 165 ? -8.930 -6.172 8.195 1.00 95.69 165 TYR A CA 1
ATOM 1371 C C . TYR A 1 165 ? -9.695 -5.204 9.108 1.00 95.69 165 TYR A C 1
ATOM 1373 O O . TYR A 1 165 ? -9.897 -5.495 10.287 1.00 95.69 165 TYR A O 1
ATOM 1381 N N . ILE A 1 166 ? -10.181 -4.079 8.577 1.00 95.06 166 ILE A N 1
ATOM 1382 C CA . ILE A 1 166 ? -10.935 -3.086 9.359 1.00 95.06 166 ILE A CA 1
ATOM 1383 C C . ILE A 1 166 ? -12.238 -3.683 9.892 1.00 95.06 166 ILE A C 1
ATOM 1385 O O . ILE A 1 166 ? -12.574 -3.486 11.060 1.00 95.06 166 ILE A O 1
ATOM 1389 N N . CYS A 1 167 ? -12.962 -4.442 9.068 1.00 93.25 167 CYS A N 1
ATOM 1390 C CA . CYS A 1 167 ? -14.191 -5.117 9.480 1.00 93.25 167 CYS A CA 1
ATOM 1391 C C . CYS A 1 167 ? -13.936 -6.160 10.578 1.00 93.25 167 CYS A C 1
ATOM 1393 O O . CYS A 1 167 ? -14.712 -6.255 11.537 1.00 93.25 167 CYS A O 1
ATOM 1395 N N . HIS A 1 168 ? -12.843 -6.918 10.470 1.00 92.50 168 HIS A N 1
ATOM 1396 C CA . HIS A 1 168 ? -12.418 -7.862 11.499 1.00 92.50 168 HIS A CA 1
ATOM 1397 C C . HIS A 1 168 ? -12.094 -7.141 12.815 1.00 92.50 168 HIS A C 1
ATOM 1399 O O . HIS A 1 168 ? -12.673 -7.463 13.855 1.00 92.50 168 HIS A O 1
ATOM 1405 N N . ARG A 1 169 ? -11.248 -6.105 12.764 1.00 92.62 169 ARG A N 1
ATOM 1406 C CA . ARG A 1 169 ? -10.866 -5.307 13.938 1.00 92.62 169 ARG A CA 1
ATOM 1407 C C . ARG A 1 169 ? -12.058 -4.627 14.599 1.00 92.62 169 ARG A C 1
ATOM 1409 O O . ARG A 1 169 ? -12.169 -4.683 15.816 1.00 92.62 169 ARG A O 1
ATOM 1416 N N . SER A 1 170 ? -12.977 -4.064 13.817 1.00 90.62 170 SER A N 1
ATOM 1417 C CA . SER A 1 170 ? -14.206 -3.450 14.333 1.00 90.62 170 SER A CA 1
ATOM 1418 C C . SER A 1 170 ? -15.069 -4.442 15.114 1.00 90.62 170 SER A C 1
ATOM 1420 O O . SER A 1 170 ? -15.649 -4.070 16.129 1.00 90.62 170 SER A O 1
ATOM 1422 N N . THR A 1 171 ? -15.142 -5.698 14.664 1.00 87.56 171 THR A N 1
ATOM 1423 C CA . THR A 1 171 ? -15.915 -6.744 15.353 1.00 87.56 171 THR A CA 1
ATOM 1424 C C . THR A 1 171 ? -15.290 -7.066 16.708 1.00 87.56 171 THR A C 1
ATOM 1426 O O . THR A 1 171 ? -15.977 -7.027 17.724 1.00 87.56 171 THR A O 1
ATOM 1429 N N . LYS A 1 172 ? -13.972 -7.293 16.724 1.00 87.50 172 LYS A N 1
ATOM 1430 C CA . LYS A 1 172 ? -13.213 -7.573 17.948 1.00 87.50 172 LYS A CA 1
ATOM 1431 C C . LYS A 1 172 ? -13.274 -6.414 18.948 1.00 87.50 172 LYS A C 1
ATOM 1433 O O . LYS A 1 172 ? -13.377 -6.643 20.146 1.00 87.50 172 LYS A O 1
ATOM 1438 N N . GLU A 1 173 ? -13.227 -5.175 18.463 1.00 86.19 173 GLU A N 1
ATOM 1439 C CA . GLU A 1 173 ? -13.340 -3.992 19.320 1.00 86.19 173 GLU A CA 1
ATOM 1440 C C . GLU A 1 173 ? -14.749 -3.856 19.915 1.00 86.19 173 GLU A C 1
ATOM 1442 O O . GLU A 1 173 ? -14.884 -3.525 21.088 1.00 86.19 173 GLU A O 1
ATOM 1447 N N . GLY A 1 174 ? -15.798 -4.153 19.139 1.00 80.38 174 GLY A N 1
ATOM 1448 C CA . GLY A 1 174 ? -17.188 -4.097 19.603 1.00 80.38 174 GLY A CA 1
ATOM 1449 C C . GLY A 1 174 ? -17.474 -5.029 20.785 1.00 80.38 174 GLY A C 1
ATOM 1450 O O . GLY A 1 174 ? -18.222 -4.661 21.686 1.00 80.38 174 GLY A O 1
ATOM 1451 N N . GLU A 1 175 ? -16.833 -6.199 20.823 1.00 78.25 175 GLU A N 1
ATOM 1452 C CA . GLU A 1 175 ? -16.910 -7.143 21.949 1.00 78.25 175 GLU A CA 1
ATOM 1453 C C . GLU A 1 175 ? -16.241 -6.609 23.229 1.00 78.25 175 GLU A C 1
ATOM 1455 O O . GLU A 1 175 ? -16.592 -7.021 24.332 1.00 78.25 175 GLU A O 1
ATOM 1460 N N . LEU A 1 176 ? -15.290 -5.681 23.090 1.00 79.75 176 LEU A N 1
ATOM 1461 C CA . LEU A 1 176 ? -14.446 -5.158 24.168 1.00 79.75 176 LEU A CA 1
ATOM 1462 C C . LEU A 1 176 ? -14.737 -3.677 24.490 1.00 79.75 176 LEU A C 1
ATOM 1464 O O . LEU A 1 176 ? -13.976 -3.040 25.221 1.00 79.75 176 LEU A O 1
ATOM 1468 N N . MET A 1 177 ? -15.809 -3.105 23.930 1.00 79.50 177 MET A N 1
ATOM 1469 C CA . MET A 1 177 ? -15.978 -1.653 23.843 1.00 79.50 177 MET A CA 1
ATOM 1470 C C . MET A 1 177 ? -16.290 -0.987 25.191 1.00 79.50 177 MET A C 1
ATOM 1472 O O . MET A 1 177 ? -17.237 -1.345 25.890 1.00 79.50 177 MET A O 1
ATOM 1476 N N . SER A 1 178 ? -15.531 0.068 25.504 1.00 80.94 178 SER A N 1
ATOM 1477 C CA . SER A 1 178 ? -15.833 1.019 26.582 1.00 80.94 178 SER A CA 1
ATOM 1478 C C . SER A 1 178 ? -16.549 2.267 26.045 1.00 80.94 178 SER A C 1
ATOM 1480 O O . SER A 1 178 ? -16.417 2.603 24.866 1.00 80.94 178 SER A O 1
ATOM 1482 N N . THR A 1 179 ? -17.261 3.004 26.905 1.00 80.56 179 THR A N 1
ATOM 1483 C CA . THR A 1 179 ? -17.940 4.263 26.525 1.00 80.56 179 THR A CA 1
ATOM 1484 C C . THR A 1 179 ? -16.967 5.317 25.996 1.00 80.56 179 THR A C 1
ATOM 1486 O O . THR A 1 179 ? -17.241 5.952 24.982 1.00 80.56 179 THR A O 1
ATOM 1489 N N . LYS A 1 180 ? -15.788 5.442 26.618 1.00 80.50 180 LYS A N 1
ATOM 1490 C CA . LYS A 1 180 ? -14.740 6.378 26.192 1.00 80.50 180 LYS A CA 1
ATOM 1491 C C . LYS A 1 180 ? -14.249 6.085 24.770 1.00 80.50 180 LYS A C 1
ATOM 1493 O O . LYS A 1 180 ? -14.125 7.001 23.964 1.00 80.50 180 LYS A O 1
ATOM 1498 N N . SER A 1 181 ? -14.005 4.814 24.443 1.00 83.81 181 SER A N 1
ATOM 1499 C CA . SER A 1 181 ? -13.577 4.421 23.092 1.00 83.81 181 SER A CA 1
ATOM 1500 C C . SER A 1 181 ? -14.634 4.768 22.040 1.00 83.81 181 SER A C 1
ATOM 1502 O O . SER A 1 181 ? -14.287 5.207 20.946 1.00 83.81 181 SER A O 1
ATOM 1504 N N . ALA A 1 182 ? -15.918 4.604 22.372 1.00 83.62 182 ALA A N 1
ATOM 1505 C CA . ALA A 1 182 ? -17.020 4.919 21.468 1.00 83.62 182 ALA A CA 1
ATOM 1506 C C . ALA A 1 182 ? -17.091 6.419 21.137 1.00 83.62 182 ALA A C 1
ATOM 1508 O O . ALA A 1 182 ? -17.233 6.780 19.969 1.00 83.62 182 ALA A O 1
ATOM 1509 N N . GLU A 1 183 ? -16.932 7.288 22.138 1.00 84.88 183 GLU A N 1
ATOM 1510 C CA . GLU A 1 183 ? -16.905 8.744 21.943 1.00 84.88 183 GLU A CA 1
ATOM 1511 C C . GLU A 1 183 ? -15.711 9.184 21.086 1.00 84.88 183 GLU A C 1
ATOM 1513 O O . GLU A 1 183 ? -15.873 9.978 20.159 1.00 84.88 183 GLU A O 1
ATOM 1518 N N . GLU A 1 184 ? -14.519 8.633 21.339 1.00 86.81 184 GLU A N 1
ATOM 1519 C CA . GLU A 1 184 ? -13.329 8.952 20.542 1.00 86.81 184 GLU A CA 1
ATOM 1520 C C . GLU A 1 184 ? -13.472 8.506 19.082 1.00 86.81 184 GLU A C 1
ATOM 1522 O O . GLU A 1 184 ? -13.070 9.232 18.172 1.00 86.81 184 GLU A O 1
ATOM 1527 N N . ILE A 1 185 ? -14.066 7.332 18.849 1.00 86.06 185 ILE A N 1
ATOM 1528 C CA . ILE A 1 185 ? -14.386 6.852 17.502 1.00 86.06 185 ILE A CA 1
ATOM 1529 C C . ILE A 1 185 ? -15.378 7.810 16.839 1.00 86.06 185 ILE A C 1
ATOM 1531 O O . ILE A 1 185 ? -15.127 8.266 15.727 1.00 86.06 185 ILE A O 1
ATOM 1535 N N . GLN A 1 186 ? -16.464 8.176 17.519 1.00 85.81 186 GLN A N 1
ATOM 1536 C CA . GLN A 1 186 ? -17.483 9.068 16.966 1.00 85.81 186 GLN A CA 1
ATOM 1537 C C . GLN A 1 186 ? -16.921 10.441 16.568 1.00 85.81 186 GLN A C 1
ATOM 1539 O O . GLN A 1 186 ? -17.328 10.987 15.546 1.00 85.81 186 GLN A O 1
ATOM 1544 N N . GLN A 1 187 ? -15.973 10.979 17.337 1.00 87.12 187 GLN A N 1
ATOM 1545 C CA . GLN A 1 187 ? -15.308 12.250 17.029 1.00 87.12 187 GLN A CA 1
ATOM 1546 C C . GLN A 1 187 ? -14.304 12.143 15.875 1.00 87.12 187 GLN A C 1
ATOM 1548 O O . GLN A 1 187 ? -14.064 13.127 15.180 1.00 87.12 187 GLN A O 1
ATOM 1553 N N . ALA A 1 188 ? -13.699 10.971 15.687 1.00 85.62 188 ALA A N 1
ATOM 1554 C CA . ALA A 1 188 ? -12.658 10.753 14.692 1.00 85.62 188 ALA A CA 1
ATOM 1555 C C . ALA A 1 188 ? -13.191 10.371 13.306 1.00 85.62 188 ALA A C 1
ATOM 1557 O O . ALA A 1 188 ? -12.471 10.543 12.327 1.00 85.62 188 ALA A O 1
ATOM 1558 N N . ILE A 1 189 ? -14.404 9.816 13.215 1.00 86.69 189 ILE A N 1
ATOM 1559 C CA . ILE A 1 189 ? -14.945 9.258 11.970 1.00 86.69 189 ILE A CA 1
ATOM 1560 C C . ILE A 1 189 ? -15.184 10.344 10.912 1.00 86.69 189 ILE A C 1
ATOM 1562 O O . ILE A 1 189 ? -15.939 11.292 11.119 1.00 86.69 189 ILE A O 1
ATOM 1566 N N . GLY A 1 190 ? -14.634 10.118 9.718 1.00 83.38 190 GLY A N 1
ATOM 1567 C CA . GLY A 1 190 ? -14.880 10.916 8.519 1.00 83.38 190 GLY A CA 1
ATOM 1568 C C . GLY A 1 190 ? -14.745 10.097 7.230 1.00 83.38 190 GLY A C 1
ATOM 1569 O O . GLY A 1 190 ? -14.273 8.958 7.240 1.00 83.38 190 GLY A O 1
ATOM 1570 N N . GLY A 1 191 ? -15.182 10.676 6.107 1.00 83.50 191 GLY A N 1
ATOM 1571 C CA . GLY A 1 191 ? -14.891 10.167 4.761 1.00 83.50 191 GLY A CA 1
ATOM 1572 C C . GLY A 1 191 ? -15.294 8.707 4.501 1.00 83.50 191 GLY A C 1
ATOM 1573 O O . GLY A 1 191 ? -16.383 8.260 4.869 1.00 83.50 191 GLY A O 1
ATOM 1574 N N . THR A 1 192 ? -14.416 7.952 3.834 1.00 85.44 192 THR A N 1
ATOM 1575 C CA . THR A 1 192 ? -14.661 6.541 3.473 1.00 85.44 192 THR A CA 1
ATOM 1576 C C . THR A 1 192 ? -14.728 5.610 4.684 1.00 85.44 192 THR A C 1
ATOM 1578 O O . THR A 1 192 ? -15.459 4.617 4.641 1.00 85.44 192 THR A O 1
ATOM 1581 N N . MET A 1 193 ? -14.045 5.946 5.784 1.00 90.25 193 MET A N 1
ATOM 1582 C CA . MET A 1 193 ? -14.073 5.167 7.024 1.00 90.25 193 MET A CA 1
ATOM 1583 C C . MET A 1 193 ? -15.478 5.136 7.645 1.00 90.25 193 MET A C 1
ATOM 1585 O O . MET A 1 193 ? -15.929 4.078 8.089 1.00 90.25 193 MET A O 1
ATOM 1589 N N . ALA A 1 194 ? -16.212 6.255 7.592 1.00 86.50 194 ALA A N 1
ATOM 1590 C CA . ALA A 1 194 ? -17.613 6.314 8.013 1.00 86.50 194 ALA A CA 1
ATOM 1591 C C . ALA A 1 194 ? -18.473 5.290 7.256 1.00 86.50 194 ALA A C 1
ATOM 1593 O O . ALA A 1 194 ? -19.224 4.526 7.861 1.00 86.50 194 ALA A O 1
ATOM 1594 N N . GLY A 1 195 ? -18.303 5.218 5.932 1.00 85.62 195 GLY A N 1
ATOM 1595 C CA . GLY A 1 195 ? -19.026 4.273 5.082 1.00 85.62 195 GLY A CA 1
ATOM 1596 C C . GLY A 1 195 ? -18.743 2.811 5.435 1.00 85.62 195 GLY A C 1
ATOM 1597 O O . GLY A 1 195 ? -19.677 2.016 5.545 1.00 85.62 195 GLY A O 1
ATOM 1598 N N . VAL A 1 196 ? -17.473 2.459 5.669 1.00 90.06 196 VAL A N 1
ATOM 1599 C CA . VAL A 1 196 ? -17.071 1.095 6.059 1.00 90.06 196 VAL A CA 1
ATOM 1600 C C . VAL A 1 196 ? -17.704 0.691 7.391 1.00 90.06 196 VAL A C 1
ATOM 1602 O O . VAL A 1 196 ? -18.273 -0.398 7.497 1.00 90.06 196 VAL A O 1
ATOM 1605 N N . LEU A 1 197 ? -17.661 1.572 8.393 1.00 89.56 197 LEU A N 1
ATOM 1606 C CA . LEU A 1 197 ? -18.246 1.298 9.707 1.00 89.56 197 LEU A CA 1
ATOM 1607 C C . LEU A 1 197 ? -19.774 1.197 9.648 1.00 89.56 197 LEU A C 1
ATOM 1609 O O . LEU A 1 197 ? -20.334 0.242 10.183 1.00 89.56 197 LEU A O 1
ATOM 1613 N N . CYS A 1 198 ? -20.456 2.107 8.944 1.00 88.19 198 CYS A N 1
ATOM 1614 C CA . CYS A 1 198 ? -21.907 2.036 8.749 1.00 88.19 198 CYS A CA 1
ATOM 1615 C C . CYS A 1 198 ? -22.329 0.734 8.057 1.00 88.19 198 CYS A C 1
ATOM 1617 O O . CYS A 1 198 ? -23.288 0.089 8.483 1.00 88.19 198 CYS A O 1
ATOM 1619 N N . GLN A 1 199 ? -21.596 0.309 7.023 1.00 87.94 199 GLN A N 1
ATOM 1620 C CA . GLN A 1 199 ? -21.867 -0.957 6.346 1.00 87.94 199 GLN A CA 1
ATOM 1621 C C . GLN A 1 199 ? -21.704 -2.148 7.298 1.00 87.94 199 GLN A C 1
ATOM 1623 O O . GLN A 1 199 ? -22.515 -3.079 7.270 1.00 87.94 199 GLN A O 1
ATOM 1628 N N . ARG A 1 200 ? -20.683 -2.127 8.164 1.00 89.38 200 ARG A N 1
ATOM 1629 C CA . ARG A 1 200 ? -20.481 -3.192 9.148 1.00 89.38 200 ARG A CA 1
ATOM 1630 C C . ARG A 1 200 ? -21.599 -3.227 10.189 1.00 89.38 200 ARG A C 1
ATOM 1632 O O . ARG A 1 200 ? -22.102 -4.316 10.461 1.00 89.38 200 ARG A O 1
ATOM 1639 N N . ILE A 1 201 ? -22.013 -2.071 10.712 1.00 87.81 201 ILE A N 1
ATOM 1640 C CA . ILE A 1 201 ? -23.138 -1.946 11.654 1.00 87.81 201 ILE A CA 1
ATOM 1641 C C . ILE A 1 201 ? -24.413 -2.528 11.035 1.00 87.81 201 ILE A C 1
ATOM 1643 O O . ILE A 1 201 ? -25.018 -3.421 11.622 1.00 87.81 201 ILE A O 1
ATOM 1647 N N . ALA A 1 202 ? -24.770 -2.115 9.815 1.00 86.69 202 ALA A N 1
ATOM 1648 C CA . ALA A 1 202 ? -25.959 -2.621 9.128 1.00 86.69 202 ALA A CA 1
ATOM 1649 C C . ALA A 1 202 ? -25.929 -4.152 8.957 1.00 86.69 202 ALA A C 1
ATOM 1651 O O . ALA A 1 202 ? -26.937 -4.828 9.165 1.00 86.69 202 ALA A O 1
ATOM 1652 N N . LYS A 1 203 ? -24.762 -4.723 8.628 1.00 87.31 203 LYS A N 1
ATOM 1653 C CA . LYS A 1 203 ? -24.594 -6.179 8.512 1.00 87.31 203 LYS A CA 1
ATOM 1654 C C . LYS A 1 203 ? -24.800 -6.892 9.855 1.00 87.31 203 LYS A C 1
ATOM 1656 O O . LYS A 1 203 ? -25.506 -7.896 9.903 1.00 87.31 203 LYS A O 1
ATOM 1661 N N . LEU A 1 204 ? -24.232 -6.356 10.935 1.00 86.88 204 LEU A N 1
ATOM 1662 C CA . LEU A 1 204 ? -24.396 -6.902 12.286 1.00 86.88 204 LEU A CA 1
ATOM 1663 C C . LEU A 1 204 ? -25.854 -6.841 12.765 1.00 86.88 204 LEU A C 1
ATOM 1665 O O . LEU A 1 204 ? -26.337 -7.788 13.382 1.00 86.88 204 LEU A O 1
ATOM 1669 N N . GLU A 1 205 ? -26.584 -5.767 12.461 1.00 85.94 205 GLU A N 1
ATOM 1670 C CA . GLU A 1 205 ? -28.008 -5.652 12.805 1.00 85.94 205 GLU A CA 1
ATOM 1671 C C . GLU A 1 205 ? -28.867 -6.709 12.102 1.00 85.94 205 GLU A C 1
ATOM 1673 O O . GLU A 1 205 ? -29.784 -7.269 12.709 1.00 85.94 205 GLU A O 1
ATOM 1678 N N . VAL A 1 206 ? -28.571 -7.000 10.832 1.00 87.62 206 VAL A N 1
ATOM 1679 C CA . VAL A 1 206 ? -29.247 -8.058 10.067 1.00 87.62 206 VAL A CA 1
ATOM 1680 C C . VAL A 1 206 ? -28.951 -9.434 10.666 1.00 87.62 206 VAL A C 1
ATOM 1682 O O . VAL A 1 206 ? -29.884 -10.201 10.903 1.00 87.62 206 VAL A O 1
ATOM 1685 N N . GLU A 1 207 ? -27.685 -9.730 10.969 1.00 86.56 207 GLU A N 1
ATOM 1686 C CA . GLU A 1 207 ? -27.270 -10.983 11.620 1.00 86.56 207 GLU A CA 1
ATOM 1687 C C . GLU A 1 207 ? -27.961 -11.157 12.986 1.00 86.56 207 GLU A C 1
ATOM 1689 O O . GLU A 1 207 ? -28.510 -12.219 13.277 1.00 86.56 207 GLU A O 1
ATOM 1694 N N . ASN A 1 208 ? -28.039 -10.095 13.794 1.00 85.00 208 ASN A N 1
ATOM 1695 C CA . ASN A 1 208 ? -28.699 -10.113 15.104 1.00 85.00 208 ASN A CA 1
ATOM 1696 C C . ASN A 1 208 ? -30.217 -10.354 14.991 1.00 85.00 208 ASN A C 1
ATOM 1698 O O . ASN A 1 208 ? -30.776 -11.172 15.724 1.00 85.00 208 ASN A O 1
ATOM 1702 N N . LYS A 1 209 ? -30.897 -9.700 14.037 1.00 89.62 209 LYS A N 1
ATOM 1703 C CA . LYS A 1 209 ? -32.323 -9.952 13.749 1.00 89.62 209 LYS A CA 1
ATOM 1704 C C . LYS A 1 209 ? -32.564 -11.394 13.305 1.00 89.62 209 LYS A C 1
ATOM 1706 O O . LYS A 1 209 ? -33.522 -12.010 13.765 1.00 89.62 209 LYS A O 1
ATOM 1711 N N . HIS A 1 210 ? -31.696 -11.935 12.452 1.00 86.69 210 HIS A N 1
ATOM 1712 C CA . HIS A 1 210 ? -31.786 -13.323 12.006 1.00 86.69 210 HIS A CA 1
ATOM 1713 C C . HIS A 1 210 ? -31.634 -14.303 13.178 1.00 86.69 210 HIS A C 1
ATOM 1715 O O . HIS A 1 210 ? -32.491 -15.164 13.362 1.00 86.69 210 HIS A O 1
ATOM 1721 N N . LEU A 1 211 ? -30.616 -14.117 14.024 1.00 86.62 211 LEU A N 1
ATOM 1722 C CA . LEU A 1 211 ? -30.391 -14.946 15.214 1.00 86.62 211 LEU A CA 1
ATOM 1723 C C . LEU A 1 211 ? -31.579 -14.906 16.182 1.00 86.62 211 LEU A C 1
ATOM 1725 O O . LEU A 1 211 ? -32.010 -15.950 16.664 1.00 86.62 211 LEU A O 1
ATOM 1729 N N . LYS A 1 212 ? -32.158 -13.725 16.429 1.00 86.25 212 LYS A N 1
ATOM 1730 C CA . LYS A 1 212 ? -33.368 -13.587 17.256 1.00 86.25 212 LYS A CA 1
ATOM 1731 C C . LYS A 1 212 ? -34.585 -14.278 16.644 1.00 86.25 212 LYS A C 1
ATOM 1733 O O . LYS A 1 212 ? -35.369 -14.857 17.384 1.00 86.25 212 LYS A O 1
ATOM 1738 N N . GLY A 1 213 ? -34.736 -14.243 15.320 1.00 84.12 213 GLY A N 1
ATOM 1739 C CA . GLY A 1 213 ? -35.799 -14.967 14.620 1.00 84.12 213 GLY A CA 1
ATOM 1740 C C . GLY A 1 213 ? -35.662 -16.486 14.751 1.00 84.12 213 GLY A C 1
ATOM 1741 O O . GLY A 1 213 ? -36.648 -17.171 15.002 1.00 84.12 213 GLY A O 1
ATOM 1742 N N . VAL A 1 214 ? -34.437 -17.008 14.653 1.00 82.31 214 VAL A N 1
ATOM 1743 C CA . VAL A 1 214 ? -34.152 -18.441 14.841 1.00 82.31 214 VAL A CA 1
ATOM 1744 C C . VAL A 1 214 ? -34.370 -18.866 16.299 1.00 82.31 214 VAL A C 1
ATOM 1746 O O . VAL A 1 214 ? -34.983 -19.898 16.544 1.00 82.31 214 VAL A O 1
ATOM 1749 N N . LEU A 1 215 ? -33.926 -18.060 17.269 1.00 75.19 215 LEU A N 1
ATOM 1750 C CA . LEU A 1 215 ? -34.039 -18.373 18.700 1.00 75.19 215 LEU A CA 1
ATOM 1751 C C . LEU A 1 215 ? -35.443 -18.147 19.282 1.00 75.19 215 LEU A C 1
ATOM 1753 O O . LEU A 1 215 ? -35.799 -18.804 20.251 1.00 75.19 215 LEU A O 1
ATOM 1757 N N . GLY A 1 216 ? -36.242 -17.240 18.713 1.00 61.78 216 GLY A N 1
ATOM 1758 C CA . GLY A 1 216 ? -37.625 -16.974 19.133 1.00 61.78 216 GLY A CA 1
ATOM 1759 C C . GLY A 1 216 ? -38.676 -17.908 18.520 1.00 61.78 216 GLY A C 1
ATOM 1760 O O . GLY A 1 216 ? -39.865 -17.664 18.696 1.00 61.78 216 GLY A O 1
ATOM 1761 N N . SER A 1 217 ? -38.250 -18.932 17.771 1.00 56.41 217 SER A N 1
ATOM 1762 C CA . SER A 1 217 ? -39.118 -19.932 17.123 1.00 56.41 217 SER A CA 1
ATOM 1763 C C . SER A 1 217 ? -39.186 -21.273 17.886 1.00 56.41 217 SER A C 1
ATOM 1765 O O . SER A 1 217 ? -39.650 -22.272 17.333 1.00 56.41 217 SER A O 1
ATOM 1767 N N . HIS A 1 218 ? -38.727 -21.299 19.141 1.00 45.12 218 HIS A N 1
ATOM 1768 C CA . HIS A 1 218 ? -38.848 -22.406 20.100 1.00 45.12 218 HIS A CA 1
ATOM 1769 C C . HIS A 1 218 ? -39.580 -21.933 21.356 1.00 45.12 218 HIS A C 1
ATOM 1771 O O . HIS A 1 218 ? -40.258 -22.785 21.971 1.00 45.12 218 HIS A O 1
#

Secondary structure (DSSP, 8-state):
----------PPPPTTPPP--S-SS-SS---EEEEEEGGGEEEEEEHHHHTTSHHHHHTTTT-SEEEE-S--HHHHHHHHHHHHHS---PPPPPS--HHHHHHHHHHHHHHHHHHHHHTT-HHHHHHHHHHHHHHHTTS-HHHHHHHHHSTTTTTS---HHHHHHHHHHHHHHHHT--HHHHHHHHHH--HHHHHHHHHHHHHHHHHHHHHHHHHTT-

Foldseek 3Di:
DDDDDPPPVDDPDDPPDPDPPDDPDDPVDADWAWEAEPPRDIDTGGVVLCVVVVLLVCQCVPPRYDYDYPADPQLVCQVVVCSVPVDGDGDDDPPDDPLVRLVVQLLSLVRNLLSCVVSVVVSSNVVSLVSNCVSVVVPQLLVVQLSCCDPPNLAGAQDDSSLVSNLVNVVVCVVVDDPVSVVSSVVRHHHNSVVSVVVSVVVVVVVVVVVCVVVVPD

pLDDT: mean 86.67, std 13.37, range [28.33, 98.25]

Organism: Fusarium heterosporum (NCBI:txid42747)

Radius of gyration: 26.29 Å; chains: 1; bounding box: 80×39×81 Å